Protein AF-A0A8J6BPT4-F1 (afdb_monomer)

Solvent-accessible surface area (backbone atoms only — not comparable to full-atom values): 17717 Å² total; per-residue (Å²): 142,80,86,80,79,74,82,74,82,69,57,68,66,54,48,58,58,60,62,57,68,80,76,62,90,81,74,82,92,81,91,85,83,88,88,75,87,79,74,92,76,80,64,46,59,48,38,40,34,30,66,48,73,83,62,77,67,52,74,64,29,49,50,44,46,42,64,70,46,58,73,69,57,41,55,58,35,68,67,48,86,52,67,69,56,28,50,49,48,46,52,49,53,50,49,54,51,50,48,48,26,75,43,67,71,47,56,72,85,72,66,45,73,48,59,48,99,62,58,44,61,42,72,68,67,84,42,89,93,37,77,51,54,41,50,26,64,30,60,35,83,46,39,32,37,41,37,32,23,43,74,29,43,35,9,35,21,41,41,51,67,71,83,65,89,87,52,52,50,64,62,58,53,58,77,47,49,83,47,42,31,75,68,52,47,51,53,23,72,66,55,64,53,60,68,43,24,46,54,44,43,50,50,56,51,25,44,52,48,2,43,38,52,30,76,45,57,39,92,80,66,53,53,45,42,48,44,73,47,60,56,93,81,35,83,46,46,43,25,50,79,85,41,75,46,82,49,50,46,61,48,74,42,74,80,55,100,45,33,41,35,22,37,25,36,41,56,69,94,66,92,63,89,75,64,92,74,80,88,69,72,44,79,41,32,74,58,57,51,48,44,35,51,52,51,19,56,57,53,56,68,72,76,110

Secondary structure (DSSP, 8-state):
----------HHHHHHHHHGGGTSTT-----SS------S---S-EEEEEE-SS----HHHHHHHHHTS-HHHHHHHHT-SSHHHHHHHHHHHHHHHHHHHHHH---GGG--EEE-TT--EEE-S--SS-TT-EEEEEEETTEEEEEEESSSEEEEEEEE----SSS-HHHHHHTTGGGS-HHHHHHHHTSSSHHHHHHHHHHHHHHHHHHHHHHT--GGG-GGGEEEEEETTEEEEEEETTEE-TTEEEEEEE-SSSEEEEEEEE--SS---------PPEE-HHHHHHHHHHHHHHHHTT--

Foldseek 3Di:
DDDDPDPPLDLPLLQVLLVCVPDPPPDDDDDDDDDDDPPPDDALWAKEKAFCPPPDDDPLLLVLLLSLDDPVLSVVLVPDPDPVSSSLSSVLVVCVLSSCCVRQVDRSVRWDWDADPQGQIFTPDADPVQNPKGKEWEDDDRMIIMTIDSAWFKFKYKFFQDADDPDFLCVVLVVCVQLAEPVLQCCLVPQDDSSSSSVSSRVLVRQLRRVCSRVSVHPPPRNNQWDWDADVQHPIWIGGNNHTLVQKDKDWDDPDPGMIMMMIIGHDPDDDPPDPDDPDHDYCHVPVSVSSNVSSVVVVVVVD

Structure (mmCIF, N/CA/C/O backbone):
data_AF-A0A8J6BPT4-F1
#
_entry.id   AF-A0A8J6BPT4-F1
#
loop_
_atom_site.group_PDB
_atom_site.id
_atom_site.type_symbol
_atom_site.label_atom_id
_atom_site.label_alt_id
_atom_site.label_comp_id
_atom_site.label_asym_id
_atom_site.label_entity_id
_atom_site.label_seq_id
_atom_site.pdbx_PDB_ins_code
_atom_site.Cartn_x
_atom_site.Cartn_y
_atom_site.Cartn_z
_atom_site.occupancy
_atom_site.B_iso_or_equiv
_atom_site.auth_seq_id
_atom_site.auth_comp_id
_atom_site.auth_asym_id
_atom_site.auth_atom_id
_atom_site.pdbx_PDB_model_num
ATOM 1 N N . MET A 1 1 ? -32.582 28.440 26.842 1.00 35.69 1 MET A N 1
ATOM 2 C CA . MET A 1 1 ? -32.798 26.985 26.698 1.00 35.69 1 MET A CA 1
ATOM 3 C C . MET A 1 1 ? -32.749 26.639 25.220 1.00 35.69 1 MET A C 1
ATOM 5 O O . MET A 1 1 ? -33.716 26.876 24.514 1.00 35.69 1 MET A O 1
ATOM 9 N N . SER A 1 2 ? -31.615 26.145 24.736 1.00 27.33 2 SER A N 1
ATOM 10 C CA . SER A 1 2 ? -31.498 25.549 23.403 1.00 27.33 2 SER A CA 1
ATOM 11 C C . SER A 1 2 ? -30.488 24.411 23.502 1.00 27.33 2 SER A C 1
ATOM 13 O O . SER A 1 2 ? -29.275 24.597 23.481 1.00 27.33 2 SER A O 1
ATOM 15 N N . SER A 1 3 ? -31.020 23.215 23.732 1.00 25.97 3 SER A N 1
ATOM 16 C CA . SER A 1 3 ? -30.273 21.966 23.768 1.00 25.97 3 SER A CA 1
ATOM 17 C C . SER A 1 3 ? -29.761 21.640 22.366 1.00 25.97 3 SER A C 1
ATOM 19 O O . SER A 1 3 ? -30.537 21.270 21.485 1.00 25.97 3 SER A O 1
ATOM 21 N N . SER A 1 4 ? -28.453 21.763 22.163 1.00 28.11 4 SER A N 1
ATOM 22 C CA . SER A 1 4 ? -27.753 21.181 21.026 1.00 28.11 4 SER A CA 1
ATOM 23 C C . SER A 1 4 ? -27.780 19.657 21.168 1.00 28.11 4 SER A C 1
ATOM 25 O O . SER A 1 4 ? -27.122 19.068 22.023 1.00 28.11 4 SER A O 1
ATOM 27 N N . SER A 1 5 ? -28.592 19.002 20.339 1.00 27.53 5 SER A N 1
ATOM 28 C CA . SER A 1 5 ? -28.633 17.547 20.232 1.00 27.53 5 SER A CA 1
ATOM 29 C C . SER A 1 5 ? -27.296 17.046 19.682 1.00 27.53 5 SER A C 1
ATOM 31 O O . SER A 1 5 ? -27.041 17.087 18.476 1.00 27.53 5 SER A O 1
ATOM 33 N N . SER A 1 6 ? -26.424 16.581 20.573 1.00 29.67 6 SER A N 1
ATOM 34 C CA . SER A 1 6 ? -25.262 15.784 20.211 1.00 29.67 6 SER A CA 1
ATOM 35 C C . SER A 1 6 ? -25.762 14.515 19.518 1.00 29.67 6 SER A C 1
ATOM 37 O O . SER A 1 6 ? -26.459 13.685 20.101 1.00 29.67 6 SER A O 1
ATOM 39 N N . SER A 1 7 ? -25.458 14.374 18.226 1.00 33.34 7 SER A N 1
ATOM 40 C CA . SER A 1 7 ? -25.775 13.164 17.475 1.00 33.34 7 SER A CA 1
ATOM 41 C C . SER A 1 7 ? -24.923 12.027 18.039 1.00 33.34 7 SER A C 1
ATOM 43 O O . SER A 1 7 ? -23.760 11.860 17.657 1.00 33.34 7 SER A O 1
ATOM 45 N N . SER A 1 8 ? -25.482 11.288 18.997 1.00 35.56 8 SER A N 1
ATOM 46 C CA . SER A 1 8 ? -24.865 10.108 19.586 1.00 35.56 8 SER A CA 1
ATOM 47 C C . SER A 1 8 ? -24.523 9.148 18.453 1.00 35.56 8 SER A C 1
ATOM 49 O O . SER A 1 8 ? -25.411 8.604 17.789 1.00 35.56 8 SER A O 1
ATOM 51 N N . TRP A 1 9 ? -23.237 8.970 18.192 1.00 37.56 9 TRP A N 1
ATOM 52 C CA . TRP A 1 9 ? -22.770 7.915 17.315 1.00 37.56 9 TRP A CA 1
ATOM 53 C C . TRP A 1 9 ? -23.352 6.583 17.826 1.00 37.56 9 TRP A C 1
ATOM 55 O O . TRP A 1 9 ? -23.314 6.337 19.031 1.00 37.56 9 TRP A O 1
ATOM 65 N N . ARG A 1 10 ? -23.988 5.782 16.955 1.00 42.50 10 ARG A N 1
ATOM 66 C CA . ARG A 1 10 ? -24.724 4.555 17.333 1.00 42.50 10 ARG A CA 1
ATOM 67 C C . ARG A 1 10 ? -23.921 3.297 16.961 1.00 42.50 10 ARG A C 1
ATOM 69 O O . ARG A 1 10 ? -24.165 2.711 15.909 1.00 42.50 10 ARG A O 1
ATOM 76 N N . PRO A 1 11 ? -22.974 2.853 17.804 1.00 40.25 11 PRO A N 1
ATOM 77 C CA . PRO A 1 11 ? -22.074 1.740 17.497 1.00 40.25 11 PRO A CA 1
ATOM 78 C C . PRO A 1 11 ? -22.712 0.344 17.484 1.00 40.25 11 PRO A C 1
ATOM 80 O O . PRO A 1 11 ? -22.071 -0.595 17.019 1.00 40.25 11 PRO A O 1
ATOM 83 N N . ALA A 1 12 ? -23.956 0.194 17.949 1.00 33.00 12 ALA A N 1
ATOM 84 C CA . ALA A 1 12 ? -24.645 -1.098 17.986 1.00 33.00 12 ALA A CA 1
ATOM 85 C C . ALA A 1 12 ? -24.886 -1.691 16.581 1.00 33.00 12 ALA A C 1
ATOM 87 O O . ALA A 1 12 ? -24.649 -2.874 16.375 1.00 33.00 12 ALA A O 1
ATOM 88 N N . VAL A 1 13 ? -25.243 -0.860 15.591 1.00 36.91 13 VAL A N 1
ATOM 89 C CA . VAL A 1 13 ? -25.525 -1.316 14.212 1.00 36.91 13 VAL A CA 1
ATOM 90 C C . VAL A 1 13 ? -24.237 -1.690 13.464 1.00 36.91 13 VAL A C 1
ATOM 92 O O . VAL A 1 13 ? -24.211 -2.649 12.702 1.00 36.91 13 VAL A O 1
ATOM 95 N N . ALA A 1 14 ? -23.137 -0.975 13.719 1.00 36.91 14 ALA A N 1
ATOM 96 C CA . ALA A 1 14 ? -21.834 -1.288 13.132 1.00 36.91 14 ALA A CA 1
ATOM 97 C C . ALA A 1 14 ? -21.247 -2.599 13.688 1.00 36.91 14 ALA A C 1
ATOM 99 O O . ALA A 1 14 ? -20.610 -3.354 12.955 1.00 36.91 14 ALA A O 1
ATOM 100 N N . ALA A 1 15 ? -21.475 -2.877 14.977 1.00 34.22 15 ALA A N 1
ATOM 101 C CA . ALA A 1 15 ? -21.008 -4.093 15.633 1.00 34.22 15 ALA A CA 1
ATOM 102 C C . ALA A 1 15 ? -21.748 -5.341 15.125 1.00 34.22 15 ALA A C 1
ATOM 104 O O . ALA A 1 15 ? -21.100 -6.326 14.789 1.00 34.22 15 ALA A O 1
ATOM 105 N N . GLU A 1 16 ? -23.077 -5.297 15.003 1.00 35.47 16 GLU A N 1
ATOM 106 C CA . GLU A 1 16 ? -23.893 -6.444 14.568 1.00 35.47 16 GLU A CA 1
ATOM 107 C C . GLU A 1 16 ? -23.579 -6.883 13.129 1.00 35.47 16 GLU A C 1
ATOM 109 O O . GLU A 1 16 ? -23.526 -8.074 12.820 1.00 35.47 16 GLU A O 1
ATOM 114 N N . VAL A 1 17 ? -23.281 -5.920 12.257 1.00 36.84 17 VAL A N 1
ATOM 115 C CA . VAL A 1 17 ? -23.037 -6.196 10.841 1.00 36.84 17 VAL A CA 1
ATOM 116 C C . VAL A 1 17 ? -21.627 -6.748 10.584 1.00 36.84 17 VAL A C 1
ATOM 118 O O . VAL A 1 17 ? -21.453 -7.595 9.709 1.00 36.84 17 VAL A O 1
ATOM 121 N N . ILE A 1 18 ? -20.633 -6.355 11.384 1.00 36.94 18 ILE A N 1
ATOM 122 C CA . ILE A 1 18 ? -19.281 -6.935 11.327 1.00 36.94 18 ILE A CA 1
ATOM 123 C C . ILE A 1 18 ? -19.224 -8.281 12.084 1.00 36.94 18 ILE A C 1
ATOM 125 O O . ILE A 1 18 ? -18.505 -9.190 11.681 1.00 36.94 18 ILE A O 1
ATOM 129 N N . LEU A 1 19 ? -20.040 -8.497 13.123 1.00 36.44 19 LEU A N 1
ATOM 130 C CA . LEU A 1 19 ? -20.092 -9.769 13.869 1.00 36.44 19 LEU A CA 1
ATOM 131 C C . LEU A 1 19 ? -20.644 -10.960 13.055 1.00 36.44 19 LEU A C 1
ATOM 133 O O . LEU A 1 19 ? -20.290 -12.106 13.347 1.00 36.44 19 LEU A O 1
ATOM 137 N N . SER A 1 20 ? -21.414 -10.717 11.987 1.00 33.09 20 SER A N 1
ATOM 138 C CA . SER A 1 20 ? -21.915 -11.753 11.059 1.00 33.09 20 SER A CA 1
ATOM 139 C C . SER A 1 20 ? -20.796 -12.498 10.284 1.00 33.09 20 SER A C 1
ATOM 141 O O . SER A 1 20 ? -21.040 -13.511 9.626 1.00 33.09 20 SER A O 1
ATOM 143 N N . CYS A 1 21 ? -19.529 -12.070 10.422 1.00 35.34 21 CYS A N 1
ATOM 144 C CA . CYS A 1 21 ? -18.323 -12.689 9.830 1.00 35.34 21 CYS A CA 1
ATOM 145 C C . CYS A 1 21 ? -18.168 -14.172 10.098 1.00 35.34 21 CYS A C 1
ATOM 147 O O . CYS A 1 21 ? -17.529 -14.872 9.317 1.00 35.34 21 CYS A O 1
ATOM 149 N N . LYS A 1 22 ? -18.695 -14.654 11.221 1.00 32.91 22 LYS A N 1
ATOM 150 C CA . LYS A 1 22 ? -18.431 -16.018 11.674 1.00 32.91 22 LYS A CA 1
ATOM 151 C C . LYS A 1 22 ? -19.304 -17.083 11.010 1.00 32.91 22 LYS A C 1
ATOM 153 O O . LYS A 1 22 ? -18.913 -18.242 11.053 1.00 32.91 22 LYS A O 1
ATOM 158 N N . ALA A 1 23 ? -20.457 -16.735 10.434 1.00 28.61 23 ALA A N 1
ATOM 159 C CA . ALA A 1 23 ? -21.487 -17.741 10.149 1.00 28.61 23 ALA A CA 1
ATOM 160 C C . ALA A 1 23 ? -21.543 -18.235 8.690 1.00 28.61 23 ALA A C 1
ATOM 162 O O . ALA A 1 23 ? -21.813 -19.412 8.473 1.00 28.61 23 ALA A O 1
ATOM 163 N N . ASN A 1 24 ? -21.252 -17.388 7.692 1.00 27.75 24 ASN A N 1
ATOM 164 C CA . ASN A 1 24 ? -21.586 -17.694 6.286 1.00 27.75 24 ASN A CA 1
ATOM 165 C C . ASN A 1 24 ? -20.394 -17.891 5.335 1.00 27.75 24 ASN A C 1
ATOM 167 O O . ASN A 1 24 ? -20.605 -18.164 4.157 1.00 27.75 24 ASN A O 1
ATOM 171 N N . ALA A 1 25 ? -19.148 -17.846 5.820 1.00 30.50 25 ALA A N 1
ATOM 172 C CA . ALA A 1 25 ? -17.944 -18.113 5.016 1.00 30.50 25 ALA A CA 1
ATOM 173 C C . ALA A 1 25 ? -17.808 -19.579 4.530 1.00 30.50 25 ALA A C 1
ATOM 175 O O . ALA A 1 25 ? -16.754 -19.975 4.050 1.00 30.50 25 ALA A O 1
ATOM 176 N N . LEU A 1 2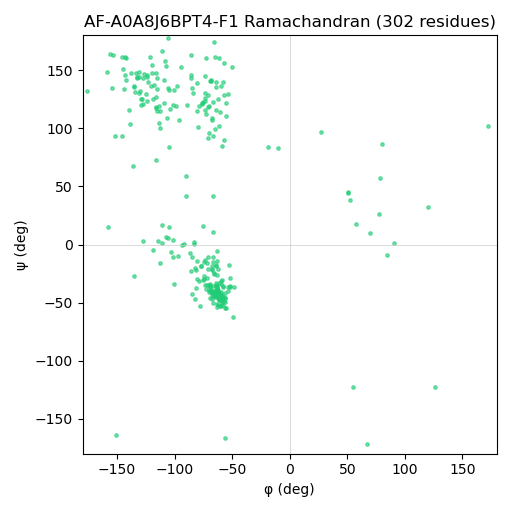6 ? -18.855 -20.399 4.674 1.00 30.00 26 LEU A N 1
ATOM 177 C CA . LEU A 1 26 ? -18.830 -21.840 4.419 1.00 30.00 26 LEU A CA 1
ATOM 178 C C . LEU A 1 26 ? -19.640 -22.292 3.199 1.00 30.00 26 LEU A C 1
ATOM 180 O O . LEU A 1 26 ? -19.672 -23.492 2.943 1.00 30.00 26 LEU A O 1
ATOM 184 N N . ARG A 1 27 ? -20.283 -21.398 2.433 1.00 27.89 27 ARG A N 1
ATOM 185 C CA . ARG A 1 27 ? -21.015 -21.801 1.216 1.00 27.89 27 ARG A CA 1
ATOM 186 C C . ARG A 1 27 ? -21.070 -20.695 0.159 1.00 27.89 27 ARG A C 1
ATOM 188 O O . ARG A 1 27 ? -21.995 -19.897 0.198 1.00 27.89 27 ARG A O 1
ATOM 195 N N . SER A 1 28 ? -20.129 -20.693 -0.789 1.00 26.80 28 SER A N 1
ATOM 196 C CA . SER A 1 28 ? -20.439 -20.689 -2.237 1.00 26.80 28 SER A CA 1
ATOM 197 C C . SER A 1 28 ? -19.176 -20.500 -3.097 1.00 26.80 28 SER A C 1
ATOM 199 O O . SER A 1 28 ? -18.657 -19.395 -3.228 1.00 26.80 28 SER A O 1
ATOM 201 N N . GLU A 1 29 ? -18.705 -21.617 -3.650 1.00 32.25 29 GLU A N 1
ATOM 202 C CA . GLU A 1 29 ? -18.179 -21.824 -5.010 1.00 32.25 29 GLU A CA 1
ATOM 203 C C . GLU A 1 29 ? -17.545 -20.629 -5.750 1.00 32.25 29 GLU A C 1
ATOM 205 O O . GLU A 1 29 ? -18.201 -19.916 -6.501 1.00 32.25 29 GLU A O 1
ATOM 210 N N . THR A 1 30 ? -16.214 -20.547 -5.681 1.00 27.52 30 THR A N 1
ATOM 211 C CA . THR A 1 30 ? -15.390 -20.261 -6.869 1.00 27.52 30 THR A CA 1
ATOM 212 C C . THR A 1 30 ? -14.139 -21.130 -6.810 1.00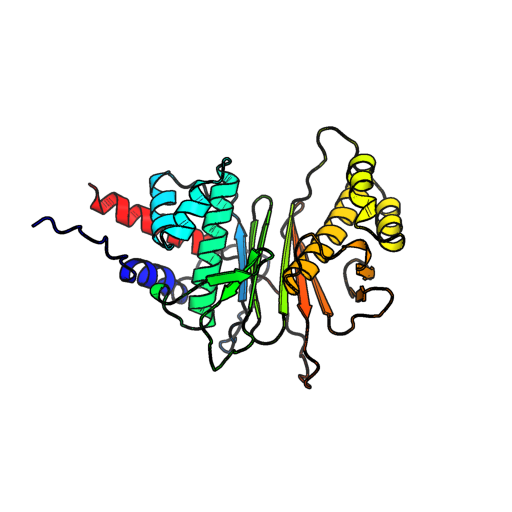 27.52 30 THR A C 1
ATOM 214 O O . THR A 1 30 ? -13.340 -21.070 -5.882 1.00 27.52 30 THR A O 1
ATOM 217 N N . ARG A 1 31 ? -14.043 -22.018 -7.794 1.00 26.67 31 ARG A N 1
ATOM 218 C CA . ARG A 1 31 ? -13.090 -23.117 -7.923 1.00 26.67 31 ARG A CA 1
ATOM 219 C C . ARG A 1 31 ? -11.719 -22.585 -8.353 1.00 26.67 31 ARG A C 1
ATOM 221 O O . ARG A 1 31 ? -11.607 -22.046 -9.447 1.00 26.67 31 ARG A O 1
ATOM 228 N N . GLY A 1 32 ? -10.686 -22.838 -7.543 1.00 26.67 32 GLY A N 1
ATOM 229 C CA . GLY A 1 32 ? -9.344 -23.098 -8.075 1.00 26.67 32 GLY A CA 1
ATOM 230 C C . GLY A 1 32 ? -8.183 -22.182 -7.685 1.00 26.67 32 GLY A C 1
ATOM 231 O O . GLY A 1 32 ? -7.296 -22.040 -8.509 1.00 26.67 32 GLY A O 1
ATOM 232 N N . MET A 1 33 ? -8.132 -21.598 -6.483 1.00 25.61 33 MET A N 1
ATOM 233 C CA . MET A 1 33 ? -6.870 -21.315 -5.767 1.00 25.61 33 MET A CA 1
ATOM 234 C C . MET A 1 33 ? -7.177 -20.727 -4.383 1.00 25.61 33 MET A C 1
ATOM 236 O O . MET A 1 33 ? -7.953 -19.786 -4.276 1.00 25.61 33 MET A O 1
ATOM 240 N N . LEU A 1 34 ? -6.515 -21.262 -3.349 1.00 30.59 34 LEU A N 1
ATOM 241 C CA . LEU A 1 34 ? -6.545 -20.824 -1.942 1.00 30.59 34 LEU A CA 1
ATOM 242 C C . LEU A 1 34 ? -7.773 -21.250 -1.112 1.00 30.59 34 LEU A C 1
ATOM 244 O O . LEU A 1 34 ? -8.423 -20.432 -0.470 1.00 30.59 34 LEU A O 1
ATOM 248 N N . GLU A 1 35 ? -8.019 -22.558 -1.021 1.00 27.25 35 GLU A N 1
ATOM 249 C CA . GLU A 1 35 ? -8.688 -23.137 0.150 1.00 27.25 35 GLU A CA 1
ATOM 250 C C . GLU A 1 35 ? -7.698 -24.023 0.907 1.00 27.25 35 GLU A C 1
ATOM 252 O O . GLU A 1 35 ? -7.476 -25.177 0.552 1.00 27.25 35 GLU A O 1
ATOM 257 N N . GLU A 1 36 ? -7.127 -23.501 1.991 1.00 33.31 36 GLU A N 1
ATOM 258 C CA . GLU A 1 36 ? -6.628 -24.353 3.066 1.00 33.31 36 GLU A CA 1
ATOM 259 C C . GLU A 1 36 ? -7.199 -23.855 4.393 1.00 33.31 36 GLU A C 1
ATOM 261 O O . GLU A 1 36 ? -7.054 -22.696 4.783 1.00 33.31 36 GLU A O 1
ATOM 266 N N . LYS A 1 37 ? -7.938 -24.750 5.054 1.00 28.45 37 LYS A N 1
ATOM 267 C CA . LYS A 1 37 ? -8.606 -24.525 6.335 1.00 28.45 37 LYS A CA 1
ATOM 268 C C . LYS A 1 37 ? -7.567 -24.209 7.409 1.00 28.45 37 LYS A C 1
ATOM 270 O O . LYS A 1 37 ? -6.964 -25.121 7.974 1.00 28.45 37 LYS A O 1
ATOM 275 N N . GLU A 1 38 ? -7.422 -22.937 7.762 1.00 36.22 38 GLU A N 1
ATOM 276 C CA . GLU A 1 38 ? -6.682 -22.550 8.960 1.00 36.22 38 GLU A CA 1
ATOM 277 C C . GLU A 1 38 ? -7.503 -22.980 10.192 1.00 36.22 38 GLU A C 1
ATOM 279 O O . GLU A 1 38 ? -8.467 -22.333 10.609 1.00 36.22 38 GLU A O 1
ATOM 284 N N . LYS A 1 39 ? -7.171 -24.159 10.736 1.00 30.44 39 LYS A N 1
ATOM 285 C CA . LYS A 1 39 ? -7.707 -24.654 12.007 1.00 30.44 39 LYS A CA 1
ATOM 286 C C . LYS A 1 39 ? -7.435 -23.611 13.093 1.00 30.44 39 LYS A C 1
ATOM 288 O O . LYS A 1 39 ? -6.297 -23.254 13.371 1.00 30.44 39 LYS A O 1
ATOM 293 N N . THR A 1 40 ? -8.521 -23.161 13.705 1.00 38.44 40 THR A N 1
ATOM 294 C CA . THR A 1 40 ? -8.659 -22.447 14.979 1.00 38.44 40 THR A CA 1
ATOM 295 C C . THR A 1 40 ? -7.464 -22.553 15.947 1.00 38.44 40 THR A C 1
ATOM 297 O O . THR A 1 40 ? -7.486 -23.346 16.884 1.00 38.44 40 THR A O 1
ATOM 300 N N . SER A 1 41 ? -6.452 -21.698 15.762 1.00 36.75 41 SER A N 1
ATOM 301 C CA . SER A 1 41 ? -5.576 -21.164 16.826 1.00 36.75 41 SER A CA 1
ATOM 302 C C . SER A 1 41 ? -4.890 -19.840 16.426 1.00 36.75 41 SER A C 1
ATOM 304 O O . SER A 1 41 ? -3.901 -19.435 17.041 1.00 36.75 41 SER A O 1
ATOM 306 N N . SER A 1 42 ? -5.352 -19.172 15.363 1.00 50.69 42 SER A N 1
ATOM 307 C CA . SER A 1 42 ? -4.626 -18.058 14.747 1.00 50.69 42 SER A CA 1
ATOM 308 C C . SER A 1 42 ? -4.690 -16.808 15.634 1.00 50.69 42 SER A C 1
ATOM 310 O O . SER A 1 42 ? -5.759 -16.205 15.786 1.00 50.69 42 SER A O 1
ATOM 312 N N . GLY A 1 43 ? -3.549 -16.398 16.196 1.00 66.94 43 GLY A N 1
ATOM 313 C CA . GLY A 1 43 ? -3.373 -15.109 16.877 1.00 66.94 43 GLY A CA 1
ATOM 314 C C . GLY A 1 43 ? -3.734 -13.899 15.989 1.00 66.94 43 GLY A C 1
ATOM 315 O O . GLY A 1 43 ? -4.326 -14.053 14.924 1.00 66.94 43 GLY A O 1
ATOM 316 N N . PRO A 1 44 ? -3.377 -12.660 16.352 1.00 80.88 44 PRO A N 1
ATOM 317 C CA . PRO A 1 44 ? -3.877 -11.439 15.700 1.00 80.88 44 PRO A CA 1
ATOM 318 C C . PRO A 1 44 ? -3.240 -11.153 14.322 1.00 80.88 44 PRO A C 1
ATOM 320 O O . PRO A 1 44 ? -3.334 -10.036 13.809 1.00 80.88 44 PRO A O 1
ATOM 323 N N . ARG A 1 45 ? -2.580 -12.143 13.708 1.00 88.06 45 ARG A N 1
ATOM 324 C CA . ARG A 1 45 ? -2.058 -12.066 12.342 1.00 88.06 45 ARG A CA 1
ATOM 325 C C . ARG A 1 45 ? -3.216 -12.154 11.351 1.00 88.06 45 ARG A C 1
ATOM 327 O O . ARG A 1 45 ? -3.985 -13.112 11.379 1.00 88.06 45 ARG A O 1
ATOM 334 N N . ARG A 1 46 ? -3.347 -11.161 10.474 1.00 87.56 46 ARG A N 1
ATOM 335 C CA . ARG A 1 46 ? -4.354 -11.126 9.401 1.00 87.56 46 ARG A CA 1
ATOM 336 C C . ARG A 1 46 ? -3.727 -10.606 8.115 1.00 87.56 46 ARG A C 1
ATOM 338 O O . ARG A 1 46 ? -2.818 -9.776 8.174 1.00 87.56 46 ARG A O 1
ATOM 345 N N . ARG A 1 47 ? -4.201 -11.099 6.972 1.00 85.31 47 ARG A N 1
ATOM 346 C CA . ARG A 1 47 ? -3.809 -10.687 5.617 1.00 85.31 47 ARG A CA 1
ATOM 347 C C . ARG A 1 47 ? -5.054 -10.621 4.763 1.00 85.31 47 ARG A C 1
ATOM 349 O O . ARG A 1 47 ? -5.585 -11.662 4.396 1.00 85.31 47 ARG A O 1
ATOM 356 N N . TRP A 1 48 ? -5.543 -9.420 4.502 1.00 87.56 48 TRP A N 1
ATOM 357 C CA . TRP A 1 48 ? -6.799 -9.222 3.792 1.00 87.56 48 TRP A CA 1
ATOM 358 C C . TRP A 1 48 ? -6.590 -8.367 2.557 1.00 87.56 48 TRP A C 1
ATOM 360 O O . TRP A 1 48 ? -5.857 -7.380 2.602 1.00 87.56 48 TRP A O 1
ATOM 370 N N . LEU A 1 49 ? -7.272 -8.744 1.482 1.00 84.50 49 LEU A N 1
ATOM 371 C CA . LEU A 1 49 ? -7.361 -7.989 0.239 1.00 84.50 49 LEU A CA 1
ATOM 372 C C . LEU A 1 49 ? -8.825 -7.810 -0.150 1.00 84.50 49 LEU A C 1
ATOM 374 O O . LEU A 1 49 ? -9.645 -8.709 0.047 1.00 84.50 49 LEU A O 1
ATOM 378 N N . VAL A 1 50 ? -9.137 -6.648 -0.706 1.00 83.69 50 VAL A N 1
ATOM 379 C CA . VAL A 1 50 ? -10.442 -6.308 -1.267 1.00 83.69 50 VAL A CA 1
ATOM 380 C C . VAL A 1 50 ? -10.219 -5.794 -2.676 1.00 83.69 50 VAL A C 1
ATOM 382 O O . VAL A 1 50 ? -9.522 -4.798 -2.861 1.00 83.69 50 VAL A O 1
ATOM 385 N N . ASP A 1 51 ? -10.834 -6.469 -3.635 1.00 84.44 51 ASP A N 1
ATOM 386 C CA . ASP A 1 51 ? -11.026 -5.978 -4.996 1.00 84.44 51 ASP A CA 1
ATOM 387 C C . ASP A 1 51 ? -12.198 -4.981 -4.995 1.00 84.44 51 ASP A C 1
ATOM 389 O O . ASP A 1 51 ? -13.322 -5.303 -4.603 1.00 84.44 51 ASP A O 1
ATOM 393 N N . VAL A 1 52 ? -11.927 -3.739 -5.380 1.00 86.19 52 VAL A N 1
ATOM 394 C CA . VAL A 1 52 ? -12.892 -2.639 -5.444 1.00 86.19 52 VAL A CA 1
ATOM 395 C C . VAL A 1 52 ? -13.307 -2.285 -6.878 1.00 86.19 52 VAL A C 1
ATOM 397 O O . VAL A 1 52 ? -14.072 -1.325 -7.048 1.00 86.19 52 VAL A O 1
ATOM 400 N N . ALA A 1 53 ? -12.865 -3.042 -7.893 1.00 83.31 53 ALA A N 1
ATOM 401 C CA . ALA A 1 53 ? -13.206 -2.818 -9.302 1.00 83.31 53 ALA A CA 1
ATOM 402 C C . ALA A 1 53 ? -14.720 -2.897 -9.521 1.00 83.31 53 ALA A C 1
ATOM 404 O O . ALA A 1 53 ? -15.347 -2.006 -10.103 1.00 83.31 53 ALA A O 1
ATOM 405 N N . GLN A 1 54 ? -15.324 -3.961 -8.988 1.00 76.88 54 GLN A N 1
ATOM 406 C CA . GLN A 1 54 ? -16.752 -4.248 -9.148 1.00 76.88 54 GLN A CA 1
ATOM 407 C C . GLN A 1 54 ? -17.621 -3.564 -8.092 1.00 76.88 54 GLN A C 1
ATOM 409 O O . GLN A 1 54 ? -18.851 -3.572 -8.183 1.00 76.88 54 GLN A O 1
ATOM 414 N N . TRP A 1 55 ? -17.010 -2.924 -7.091 1.00 81.88 55 TRP A N 1
ATOM 415 C CA . TRP A 1 55 ? -17.769 -2.168 -6.112 1.00 81.88 55 TRP A CA 1
ATOM 416 C C . TRP A 1 55 ? -18.168 -0.803 -6.671 1.00 81.88 55 TRP A C 1
ATOM 418 O O . TRP A 1 55 ? -17.381 0.150 -6.702 1.00 81.88 55 TRP A O 1
ATOM 428 N N . ARG A 1 56 ? -19.426 -0.715 -7.105 1.00 83.19 56 ARG A N 1
ATOM 429 C CA . ARG A 1 56 ? -20.060 0.504 -7.620 1.00 83.19 56 ARG A CA 1
ATOM 430 C C . ARG A 1 56 ? -21.217 0.919 -6.704 1.00 83.19 56 ARG A C 1
ATOM 432 O O . ARG A 1 56 ? -22.374 0.695 -7.055 1.00 83.19 56 ARG A O 1
ATOM 439 N N . PRO A 1 57 ? -20.928 1.446 -5.499 1.00 83.38 57 PRO A N 1
ATOM 440 C CA . PRO A 1 57 ? -21.973 1.822 -4.560 1.00 83.38 57 PRO A CA 1
ATOM 441 C C . PRO A 1 57 ? -22.763 3.028 -5.078 1.00 83.38 57 PRO A C 1
ATOM 443 O O . PRO A 1 57 ? -22.186 3.992 -5.579 1.00 83.38 57 PRO A O 1
ATOM 446 N N . SER A 1 58 ? -24.079 3.023 -4.874 1.00 86.31 58 SER A N 1
ATOM 447 C CA . SER A 1 58 ? -24.886 4.239 -4.969 1.00 86.31 58 SER A CA 1
ATOM 448 C C . SER A 1 58 ? -24.427 5.278 -3.931 1.00 86.31 58 SER A C 1
ATOM 450 O O . SER A 1 58 ? -23.816 4.916 -2.916 1.00 86.31 58 SER A O 1
ATOM 452 N N . PRO A 1 59 ? -24.759 6.572 -4.098 1.00 89.19 59 PRO A N 1
ATOM 453 C CA . PRO A 1 59 ? -24.430 7.590 -3.101 1.00 89.19 59 PRO A CA 1
ATOM 454 C C . PRO A 1 59 ? -24.929 7.234 -1.692 1.00 89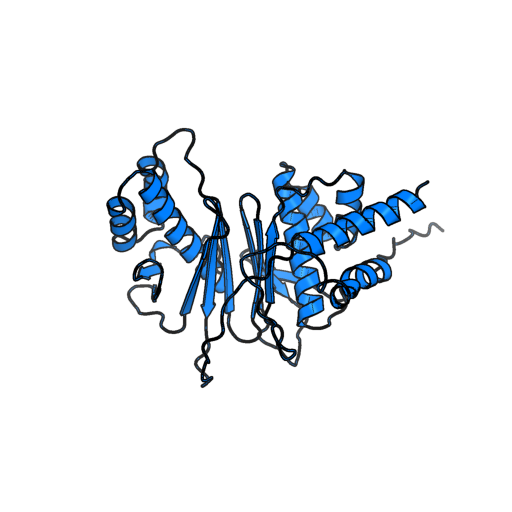.19 59 PRO A C 1
ATOM 456 O O . PRO A 1 59 ? -24.201 7.400 -0.715 1.00 89.19 59 PRO A O 1
ATOM 459 N N . ALA A 1 60 ? -26.135 6.666 -1.581 1.00 85.56 60 ALA A N 1
ATOM 460 C CA . ALA A 1 60 ? -26.686 6.206 -0.309 1.00 85.56 60 ALA A CA 1
ATOM 461 C C . ALA A 1 60 ? -25.880 5.036 0.283 1.00 85.56 60 ALA A C 1
ATOM 463 O O . ALA A 1 60 ? -25.604 5.032 1.483 1.00 85.56 60 ALA A O 1
ATOM 464 N N . GLN A 1 61 ? -25.449 4.080 -0.551 1.00 83.50 61 GLN A N 1
ATOM 465 C CA . GLN A 1 61 ? -24.586 2.972 -0.127 1.00 83.50 61 GLN A CA 1
ATOM 466 C C . GLN A 1 61 ? -23.239 3.454 0.400 1.00 83.50 61 GLN A C 1
ATOM 468 O O . GLN A 1 61 ? -22.805 3.037 1.476 1.00 83.50 61 GLN A O 1
ATOM 473 N N . PHE A 1 62 ? -22.607 4.377 -0.320 1.00 87.94 62 PHE A N 1
ATOM 474 C CA . PHE A 1 62 ? -21.341 4.963 0.093 1.00 87.94 62 PHE A CA 1
ATOM 475 C C . PHE A 1 62 ? -21.476 5.709 1.427 1.00 87.94 62 PHE A C 1
ATOM 477 O O . PHE A 1 62 ? -20.669 5.506 2.335 1.00 87.94 62 PHE A O 1
ATOM 484 N N . GLN A 1 63 ? -22.511 6.544 1.578 1.00 88.31 63 GLN A N 1
ATOM 485 C CA . GLN A 1 63 ? -22.739 7.292 2.818 1.00 88.31 63 GLN A CA 1
ATOM 486 C C . GLN A 1 63 ? -23.029 6.366 3.999 1.00 88.31 63 GLN A C 1
ATOM 488 O O . GLN A 1 63 ? -22.452 6.550 5.071 1.00 88.31 63 GLN A O 1
ATOM 493 N N . ALA A 1 64 ? -23.856 5.337 3.802 1.00 84.38 64 ALA A N 1
ATOM 494 C CA . ALA A 1 64 ? -24.147 4.341 4.826 1.00 84.38 64 ALA A CA 1
ATOM 495 C C . ALA A 1 64 ? -22.861 3.647 5.310 1.00 84.38 64 ALA A C 1
ATOM 497 O O . ALA A 1 64 ? -22.601 3.603 6.512 1.00 84.38 64 ALA A O 1
ATOM 498 N N . ALA A 1 65 ? -21.997 3.213 4.390 1.00 85.56 65 ALA A N 1
ATOM 499 C CA . ALA A 1 65 ? -20.693 2.643 4.723 1.00 85.56 65 ALA A CA 1
ATOM 500 C C . ALA A 1 65 ? -19.782 3.639 5.456 1.00 85.56 65 ALA A C 1
ATOM 502 O O . ALA A 1 65 ? -19.154 3.297 6.458 1.00 85.56 65 ALA A O 1
ATOM 503 N N . ALA A 1 66 ? -19.740 4.893 5.001 1.00 89.50 66 ALA A N 1
ATOM 504 C CA . ALA A 1 66 ? -18.953 5.939 5.639 1.00 89.50 66 ALA A CA 1
ATOM 505 C C . ALA A 1 66 ? -19.413 6.211 7.081 1.00 89.50 66 ALA A C 1
ATOM 507 O O . ALA A 1 66 ? -18.576 6.496 7.935 1.00 89.50 66 ALA A O 1
ATOM 508 N N . THR A 1 67 ? -20.710 6.086 7.395 1.00 90.06 67 THR A N 1
ATOM 509 C CA . THR A 1 67 ? -21.239 6.315 8.758 1.00 90.06 67 THR A CA 1
ATOM 510 C C . THR A 1 67 ? -20.727 5.333 9.815 1.00 90.06 67 THR A C 1
ATOM 512 O O . THR A 1 67 ? -20.763 5.652 11.006 1.00 90.06 67 THR A O 1
ATOM 515 N N . LEU A 1 68 ? -20.174 4.190 9.392 1.00 86.88 68 LEU A N 1
ATOM 516 C CA . LEU A 1 68 ? -19.486 3.241 10.273 1.00 86.88 68 LEU A CA 1
ATOM 517 C C . LEU A 1 68 ? -18.184 3.811 10.845 1.00 86.88 68 LEU A C 1
ATOM 519 O O . LEU A 1 68 ? -17.694 3.333 11.867 1.00 86.88 68 LEU A O 1
ATOM 523 N N . LEU A 1 69 ? -17.622 4.830 10.192 1.00 90.44 69 LEU A N 1
ATOM 524 C CA . LEU A 1 69 ? -16.378 5.473 10.582 1.00 90.44 69 LEU A CA 1
ATOM 525 C C . LEU A 1 69 ? -16.631 6.710 11.457 1.00 90.44 69 LEU A C 1
ATOM 527 O O . LEU A 1 69 ? -17.652 7.400 11.316 1.00 90.44 69 LEU A O 1
ATOM 531 N N . PRO A 1 70 ? -15.676 7.075 12.328 1.00 91.12 70 PRO A N 1
ATOM 532 C CA . PRO A 1 70 ? -15.756 8.323 13.071 1.00 91.12 70 PRO A CA 1
ATOM 533 C C . PRO A 1 70 ? -15.876 9.563 12.163 1.00 91.12 70 PRO A C 1
ATOM 535 O O . PRO A 1 70 ? -15.436 9.558 11.012 1.00 91.12 70 PRO A O 1
ATOM 538 N N . PRO A 1 71 ? -16.432 10.682 12.671 1.00 91.88 71 PRO A N 1
ATOM 539 C CA . PRO A 1 71 ? -16.579 11.923 11.902 1.00 91.88 71 PRO A CA 1
ATOM 540 C C . PRO A 1 71 ? -15.301 12.432 11.219 1.00 91.88 71 PRO A C 1
ATOM 542 O O . PRO A 1 71 ? -15.382 12.982 10.124 1.00 91.88 71 PRO A O 1
ATOM 545 N N . HIS A 1 72 ? -14.134 12.280 11.851 1.00 91.19 72 HIS A N 1
ATOM 546 C CA . HIS A 1 72 ? -12.873 12.782 11.297 1.00 91.19 72 HIS A CA 1
ATOM 547 C C . HIS A 1 72 ? -12.422 11.993 10.060 1.00 91.19 72 HIS A C 1
ATOM 549 O O . HIS A 1 72 ? -12.026 12.610 9.074 1.00 91.19 72 HIS A O 1
ATOM 555 N N . ASP A 1 73 ? -12.574 10.668 10.070 1.00 92.56 73 ASP A N 1
ATOM 556 C CA . ASP A 1 73 ? -12.263 9.813 8.922 1.00 92.56 73 ASP A CA 1
ATOM 557 C C . ASP A 1 73 ? -13.198 10.092 7.745 1.00 92.56 73 ASP A C 1
ATOM 559 O O . ASP A 1 73 ? -12.744 10.241 6.612 1.00 92.56 73 ASP A O 1
ATOM 563 N N . ARG A 1 74 ? -14.502 10.257 8.012 1.00 92.88 74 ARG A N 1
ATOM 564 C CA . ARG A 1 74 ? -15.495 10.614 6.984 1.00 92.88 74 ARG A CA 1
ATOM 565 C C . ARG A 1 74 ? -15.126 11.900 6.250 1.00 92.88 74 ARG A C 1
ATOM 567 O O . ARG A 1 74 ? -15.171 11.947 5.024 1.00 92.88 74 ARG A O 1
ATOM 574 N N . ARG A 1 75 ? -14.724 12.935 6.998 1.00 93.44 75 ARG A N 1
ATOM 575 C CA . ARG A 1 75 ? -14.277 14.210 6.418 1.00 93.44 75 ARG A CA 1
ATOM 576 C C . ARG A 1 75 ? -13.009 14.048 5.588 1.00 93.44 75 ARG A C 1
ATOM 578 O O . ARG A 1 75 ? -12.924 14.643 4.523 1.00 93.44 75 ARG A O 1
ATOM 585 N N . ALA A 1 76 ? -12.043 13.255 6.049 1.00 93.25 76 ALA A N 1
ATOM 586 C CA . ALA A 1 76 ? -10.820 12.999 5.292 1.00 93.25 76 ALA A CA 1
ATOM 587 C C . ALA A 1 76 ? -11.114 12.282 3.962 1.00 93.25 76 ALA A C 1
ATOM 589 O O . ALA A 1 76 ? -10.608 12.699 2.925 1.00 93.25 76 ALA A O 1
ATOM 590 N N . ILE A 1 77 ? -11.988 11.272 3.977 1.00 95.56 77 ILE A N 1
ATOM 591 C CA . ILE A 1 77 ? -12.414 10.536 2.775 1.00 95.56 77 ILE A CA 1
ATOM 592 C C . ILE A 1 77 ? -13.139 11.459 1.785 1.00 95.56 77 ILE A C 1
ATOM 594 O O . ILE A 1 77 ? -12.885 11.397 0.585 1.00 95.56 77 ILE A O 1
ATOM 598 N N . ALA A 1 78 ? -14.001 12.356 2.268 1.00 93.00 78 ALA A N 1
ATOM 599 C CA . ALA A 1 78 ? -14.755 13.273 1.412 1.00 93.00 78 ALA A CA 1
ATOM 600 C C . ALA A 1 78 ? -13.877 14.280 0.640 1.00 93.00 78 ALA A C 1
ATOM 602 O O . ALA A 1 78 ? -14.337 14.848 -0.347 1.00 93.00 78 ALA A O 1
ATOM 603 N N . ARG A 1 79 ? -12.622 14.500 1.062 1.00 95.19 79 ARG A N 1
ATOM 604 C CA . ARG A 1 79 ? -11.690 15.442 0.415 1.00 95.19 79 ARG A CA 1
ATOM 605 C C . ARG A 1 79 ? -11.065 14.918 -0.876 1.00 95.19 79 ARG A C 1
ATOM 607 O O . ARG A 1 79 ? -10.531 15.721 -1.635 1.00 95.19 79 ARG A O 1
ATOM 614 N N . PHE A 1 80 ? -11.082 13.608 -1.124 1.00 94.19 80 PHE A N 1
ATOM 615 C CA . PHE A 1 80 ? -10.562 13.072 -2.382 1.00 94.19 80 PHE A CA 1
ATOM 616 C C . PHE A 1 80 ? -11.404 13.579 -3.558 1.00 94.19 80 PHE A C 1
ATOM 618 O O . PHE A 1 80 ? -12.626 13.667 -3.462 1.00 94.19 80 PHE A O 1
ATOM 625 N N . VAL A 1 81 ? -10.766 13.928 -4.674 1.00 94.25 81 VAL A N 1
ATOM 626 C CA . VAL A 1 81 ? -11.472 14.462 -5.851 1.00 94.25 81 VAL A CA 1
ATOM 627 C C . VAL A 1 81 ? -12.055 13.327 -6.689 1.00 94.25 81 VAL A C 1
ATOM 629 O O . VAL A 1 81 ? -13.232 13.367 -7.037 1.00 94.25 81 VAL A O 1
ATOM 632 N N . ARG A 1 82 ? -11.253 12.293 -6.965 1.00 94.31 82 ARG A N 1
ATOM 633 C CA . ARG A 1 82 ? -11.654 11.147 -7.788 1.00 94.31 82 ARG A CA 1
ATOM 634 C C . ARG A 1 82 ? -12.477 10.153 -6.975 1.00 94.31 82 ARG A C 1
ATOM 636 O O . ARG A 1 82 ? -12.137 9.838 -5.833 1.00 94.31 82 ARG A O 1
ATOM 643 N N . GLU A 1 83 ? -13.531 9.617 -7.580 1.00 92.00 83 GLU A N 1
ATOM 644 C CA . GLU A 1 83 ? -14.415 8.648 -6.924 1.00 92.00 83 GLU A CA 1
ATOM 645 C C . GLU A 1 83 ? -13.687 7.361 -6.536 1.00 92.00 83 GLU A C 1
ATOM 647 O O . GLU A 1 83 ? -13.862 6.873 -5.421 1.00 92.00 83 GLU A O 1
ATOM 652 N N . ASP A 1 84 ? -12.801 6.856 -7.394 1.00 91.75 84 ASP A N 1
ATOM 653 C CA . ASP A 1 84 ? -12.026 5.651 -7.088 1.00 91.75 84 ASP A CA 1
ATOM 654 C C . ASP A 1 84 ? -11.091 5.840 -5.889 1.00 91.75 84 ASP A C 1
ATOM 656 O O . ASP A 1 84 ? -10.953 4.934 -5.065 1.00 91.75 84 ASP A O 1
ATOM 660 N N . ASP A 1 85 ? -10.511 7.033 -5.723 1.00 94.56 85 ASP A N 1
ATOM 661 C CA . ASP A 1 85 ? -9.699 7.352 -4.545 1.00 94.56 85 ASP A CA 1
ATOM 662 C C . ASP A 1 85 ? -10.562 7.425 -3.283 1.00 94.56 85 ASP A C 1
ATOM 664 O O . ASP A 1 85 ? -10.186 6.873 -2.247 1.00 94.56 85 ASP A O 1
ATOM 668 N N . ARG A 1 86 ? -11.763 8.022 -3.368 1.00 94.56 86 ARG A N 1
ATOM 669 C CA . ARG A 1 86 ? -12.737 8.009 -2.260 1.00 94.56 86 ARG A CA 1
ATOM 670 C C . ARG A 1 86 ? -13.117 6.581 -1.870 1.00 94.56 86 ARG A C 1
ATOM 672 O O . ARG A 1 86 ? -13.148 6.275 -0.677 1.00 94.56 86 ARG A O 1
ATOM 679 N N . LYS A 1 87 ? -13.389 5.705 -2.849 1.00 92.50 87 LYS A N 1
ATOM 680 C CA . LYS A 1 87 ? -13.705 4.284 -2.619 1.00 92.50 87 LYS A CA 1
ATOM 681 C C . LYS A 1 87 ? -12.555 3.573 -1.912 1.00 92.50 87 LYS A C 1
ATOM 683 O O . LYS A 1 87 ? -12.778 2.976 -0.858 1.00 92.50 87 LYS A O 1
ATOM 688 N N . ARG A 1 88 ? -11.330 3.667 -2.443 1.00 93.88 88 ARG A N 1
ATOM 689 C CA . ARG A 1 88 ? -10.140 3.038 -1.844 1.00 93.88 88 ARG A CA 1
ATOM 690 C C . ARG A 1 88 ? -9.876 3.553 -0.431 1.00 93.88 88 ARG A C 1
ATOM 692 O O . ARG A 1 88 ? -9.623 2.753 0.469 1.00 93.88 88 ARG A O 1
ATOM 699 N N . ALA A 1 89 ? -10.007 4.860 -0.205 1.00 95.38 89 ALA A N 1
ATOM 700 C CA . ALA A 1 89 ? -9.833 5.465 1.113 1.00 95.38 89 ALA A CA 1
ATOM 701 C C . ALA A 1 89 ? -10.872 4.960 2.129 1.00 95.38 89 ALA A C 1
ATOM 703 O O . ALA A 1 89 ? -10.515 4.611 3.258 1.00 95.38 89 ALA A O 1
ATOM 704 N N . LEU A 1 90 ? -12.144 4.869 1.723 1.00 94.62 90 LEU A N 1
ATOM 705 C CA . LEU A 1 90 ? -13.219 4.326 2.553 1.00 94.62 90 LEU A CA 1
ATOM 706 C C . LEU A 1 90 ? -12.969 2.856 2.910 1.00 94.62 90 LEU A C 1
ATOM 708 O O . LEU A 1 90 ? -12.964 2.506 4.091 1.00 94.62 90 LEU A O 1
ATOM 712 N N . VAL A 1 91 ? -12.697 2.010 1.914 1.00 93.38 91 VAL A N 1
ATOM 713 C CA . VAL A 1 91 ? -12.425 0.578 2.121 1.00 93.38 91 VAL A CA 1
ATOM 714 C C . VAL A 1 91 ? -11.187 0.373 2.992 1.00 93.38 91 VAL A C 1
ATOM 716 O O . VAL A 1 91 ? -11.231 -0.420 3.929 1.00 93.38 91 VAL A O 1
ATOM 719 N N . SER A 1 92 ? -10.116 1.140 2.769 1.00 94.94 92 SER A N 1
ATOM 720 C CA . SER A 1 92 ? -8.900 1.086 3.590 1.00 94.94 92 SER A CA 1
ATOM 721 C C . SER A 1 92 ? -9.195 1.384 5.059 1.00 94.94 92 SER A C 1
ATOM 723 O O . SER A 1 92 ? -8.741 0.660 5.952 1.00 94.94 92 SER A O 1
ATOM 725 N N . ARG A 1 93 ? -10.015 2.406 5.345 1.00 95.56 93 ARG A N 1
ATOM 726 C CA . ARG A 1 93 ? -10.416 2.706 6.724 1.00 95.56 93 ARG A CA 1
ATOM 727 C C . ARG A 1 93 ? -11.297 1.617 7.332 1.00 95.56 93 ARG A C 1
ATOM 729 O O . ARG A 1 93 ? -11.120 1.263 8.500 1.00 95.56 93 ARG A O 1
ATOM 736 N N . LEU A 1 94 ? -12.253 1.089 6.577 1.00 93.25 94 LEU A N 1
ATOM 737 C CA . LEU A 1 94 ? -13.123 0.017 7.060 1.00 93.25 94 LEU A CA 1
ATOM 738 C C . LEU A 1 94 ? -12.318 -1.248 7.376 1.00 93.25 94 LEU A C 1
ATOM 740 O O . LEU A 1 94 ? -12.511 -1.839 8.440 1.00 93.25 94 LEU A O 1
ATOM 744 N N . LEU A 1 95 ? -11.355 -1.606 6.523 1.00 92.88 95 LEU A N 1
ATOM 745 C CA . LEU A 1 95 ? -10.442 -2.728 6.739 1.00 92.88 95 LEU A CA 1
ATOM 746 C C . LEU A 1 95 ? -9.628 -2.570 8.019 1.00 92.88 95 LEU A C 1
ATOM 748 O O . LEU A 1 95 ? -9.535 -3.511 8.797 1.00 92.88 95 LEU A O 1
ATOM 752 N N . GLN A 1 96 ? -9.091 -1.383 8.287 1.00 95.31 96 GLN A N 1
ATOM 753 C CA . GLN A 1 96 ? -8.341 -1.129 9.517 1.00 95.31 96 GLN A CA 1
ATOM 754 C C . GLN A 1 96 ? -9.208 -1.301 10.779 1.00 95.31 96 GLN A C 1
ATOM 756 O O . GLN A 1 96 ? -8.754 -1.906 11.747 1.00 95.31 96 GLN A O 1
ATOM 761 N N . TYR A 1 97 ? -10.455 -0.806 10.786 1.00 94.19 97 TYR A N 1
ATOM 762 C CA . TYR A 1 97 ? -11.359 -0.945 11.945 1.00 94.19 97 TYR A CA 1
ATOM 763 C C . TYR A 1 97 ? -11.742 -2.412 12.143 1.00 94.19 97 TYR A C 1
ATOM 765 O O . TYR A 1 97 ? -11.643 -2.939 13.251 1.00 94.19 97 TYR A O 1
ATOM 773 N N . SER A 1 98 ? -12.116 -3.073 11.049 1.00 88.62 98 SER A N 1
ATOM 774 C CA . SER A 1 98 ? -12.501 -4.483 11.038 1.00 88.62 98 SER A CA 1
ATOM 775 C C . SER A 1 98 ? -11.345 -5.366 11.501 1.00 88.62 98 SER A C 1
ATOM 777 O O . SER A 1 98 ? -11.526 -6.230 12.355 1.00 88.62 98 SER A O 1
ATOM 779 N N . LEU A 1 99 ? -10.131 -5.117 11.005 1.00 91.56 99 LEU A N 1
ATOM 780 C CA . LEU A 1 99 ? -8.963 -5.921 11.338 1.00 91.56 99 LEU A CA 1
ATOM 781 C C . LEU A 1 99 ? -8.658 -5.847 12.825 1.00 91.56 99 LEU A C 1
ATOM 783 O O . LEU A 1 99 ? -8.455 -6.879 13.451 1.00 91.56 99 LEU A O 1
ATOM 787 N N . ILE A 1 100 ? -8.672 -4.651 13.407 1.00 93.12 100 ILE A N 1
ATOM 788 C CA . ILE A 1 100 ? -8.390 -4.466 14.833 1.00 93.12 100 ILE A CA 1
ATOM 789 C C . ILE A 1 100 ? -9.483 -5.117 15.684 1.00 93.12 100 ILE A C 1
ATOM 791 O O . ILE A 1 100 ? -9.169 -5.795 16.663 1.00 93.12 100 ILE A O 1
ATOM 795 N N . HIS A 1 101 ? -10.749 -4.976 15.285 1.00 90.06 101 HIS A N 1
ATOM 796 C CA . HIS A 1 101 ? -11.864 -5.634 15.956 1.00 90.06 101 HIS A CA 1
ATOM 797 C C . HIS A 1 101 ? -11.709 -7.162 15.957 1.00 90.06 101 HIS A C 1
ATOM 799 O O . HIS A 1 101 ? -11.755 -7.787 17.014 1.00 90.06 101 HIS A O 1
ATOM 805 N N . HIS A 1 102 ? -11.447 -7.768 14.798 1.00 84.94 102 HIS A N 1
ATOM 806 C CA . HIS A 1 102 ? -11.319 -9.223 14.673 1.00 84.94 102 HIS A CA 1
ATOM 807 C C . HIS A 1 102 ? -10.011 -9.789 15.227 1.00 84.94 102 HIS A C 1
ATOM 809 O O . HIS A 1 102 ? -9.975 -10.950 15.634 1.00 84.94 102 HIS A O 1
ATOM 815 N N . ALA A 1 103 ? -8.926 -9.018 15.195 1.00 87.81 103 ALA A N 1
ATOM 816 C CA . ALA A 1 103 ? -7.625 -9.460 15.678 1.00 87.81 103 ALA A CA 1
ATOM 817 C C . ALA A 1 103 ? -7.513 -9.341 17.203 1.00 87.81 103 ALA A C 1
ATOM 819 O O . ALA A 1 103 ? -6.903 -10.203 17.828 1.00 87.81 103 ALA A O 1
ATOM 820 N N . LEU A 1 104 ? -8.092 -8.291 17.799 1.00 90.62 104 LEU A N 1
ATOM 821 C CA . LEU A 1 104 ? -7.890 -7.950 19.213 1.00 90.62 104 LEU A CA 1
ATOM 822 C C . LEU A 1 104 ? -9.169 -7.980 20.059 1.00 90.62 104 LEU A C 1
ATOM 824 O O . LEU A 1 104 ? -9.089 -7.759 21.265 1.00 90.62 104 LEU A O 1
ATOM 828 N N . GLY A 1 105 ? -10.340 -8.199 19.456 1.00 88.31 105 GLY A N 1
ATOM 829 C CA . GLY A 1 105 ? -11.628 -8.196 20.158 1.00 88.31 105 GLY A CA 1
ATOM 830 C C . GLY A 1 105 ? -12.079 -6.814 20.644 1.00 88.31 105 GLY A C 1
ATOM 831 O O . GLY A 1 105 ? -13.036 -6.720 21.407 1.00 88.31 105 GLY A O 1
ATOM 832 N N . ILE A 1 106 ? -11.410 -5.733 20.225 1.00 90.25 106 ILE A N 1
ATOM 833 C CA . ILE A 1 106 ? -11.747 -4.370 20.654 1.00 90.25 106 ILE A CA 1
ATOM 834 C C . ILE A 1 106 ? -13.046 -3.943 19.953 1.00 90.25 106 ILE A C 1
ATOM 836 O O . ILE A 1 106 ? -13.109 -3.992 18.721 1.00 90.25 106 ILE A O 1
ATOM 840 N N . PRO A 1 107 ? -14.090 -3.502 20.677 1.00 89.75 107 PRO A N 1
ATOM 841 C CA . PRO A 1 107 ? -15.298 -2.977 20.050 1.00 89.75 107 PRO A CA 1
ATOM 842 C C . PRO A 1 107 ? -14.978 -1.787 19.139 1.00 89.75 107 PRO A C 1
ATOM 844 O O . PRO A 1 107 ? -14.201 -0.916 19.527 1.00 89.75 107 PRO A O 1
ATOM 847 N N . LEU A 1 108 ? -15.619 -1.699 17.966 1.00 87.06 108 LEU A N 1
ATOM 848 C CA . LEU A 1 108 ? -15.350 -0.652 16.960 1.00 87.06 108 LEU A CA 1
ATOM 849 C C . LEU A 1 108 ? -15.326 0.763 17.551 1.00 87.06 108 LEU A C 1
ATOM 851 O O . LEU A 1 108 ? -14.506 1.591 17.169 1.00 87.06 108 LEU A O 1
ATOM 855 N N . HIS A 1 109 ? -16.193 1.014 18.532 1.00 87.38 109 HIS A N 1
ATOM 856 C CA . HIS A 1 109 ? -16.326 2.300 19.205 1.00 87.38 109 HIS A CA 1
ATOM 857 C C . HIS A 1 109 ? -15.212 2.704 20.145 1.00 87.38 109 HIS A C 1
ATOM 859 O O . HIS A 1 109 ? -15.105 3.874 20.505 1.00 87.38 109 HIS A O 1
ATOM 865 N N . GLN A 1 110 ? -14.383 1.747 20.523 1.00 91.81 110 GLN A N 1
ATOM 866 C CA . GLN A 1 110 ? -13.245 1.965 21.397 1.00 91.81 110 GLN A CA 1
ATOM 867 C C . GLN A 1 110 ? -11.939 2.043 20.607 1.00 91.81 110 GLN A C 1
ATOM 869 O O . GLN A 1 110 ? -10.917 2.429 21.174 1.00 91.81 110 GLN A O 1
ATOM 874 N N . ILE A 1 111 ? -11.959 1.700 19.313 1.00 93.75 111 ILE A N 1
ATOM 875 C CA . ILE A 1 111 ? -10.779 1.712 18.450 1.00 93.75 111 ILE A CA 1
ATOM 876 C C . ILE A 1 111 ? -10.368 3.159 18.163 1.00 93.75 111 ILE A C 1
ATOM 878 O O . ILE A 1 111 ? -11.097 3.928 17.533 1.00 93.75 111 ILE A O 1
ATOM 882 N N . ARG A 1 112 ? -9.155 3.508 18.594 1.00 94.56 112 ARG A N 1
ATOM 883 C CA . ARG A 1 112 ? -8.508 4.796 18.338 1.00 94.56 112 ARG A CA 1
ATOM 884 C C . ARG A 1 112 ? -7.270 4.575 17.487 1.00 94.56 112 ARG A C 1
ATOM 886 O O . ARG A 1 112 ? -6.316 3.931 17.924 1.00 94.56 112 ARG A O 1
ATOM 893 N N . ILE A 1 113 ? -7.299 5.097 16.267 1.00 95.75 113 ILE A N 1
ATOM 894 C CA . ILE A 1 113 ? -6.192 4.986 15.320 1.00 95.75 113 ILE A CA 1
ATOM 895 C C . ILE A 1 113 ? -5.639 6.379 15.098 1.00 95.75 113 ILE A C 1
ATOM 897 O O . ILE A 1 113 ? -6.349 7.267 14.635 1.00 95.75 113 ILE A O 1
ATOM 901 N N . ASN A 1 114 ? -4.369 6.543 15.440 1.00 94.44 114 ASN A N 1
ATOM 902 C CA . ASN A 1 114 ? -3.624 7.769 15.207 1.00 94.44 114 ASN A CA 1
ATOM 903 C C . ASN A 1 114 ? -2.649 7.555 14.050 1.00 94.44 114 ASN A C 1
ATOM 905 O O . ASN A 1 114 ? -2.562 6.461 13.488 1.00 94.44 114 ASN A O 1
ATOM 909 N N . ARG A 1 115 ? -1.922 8.607 13.678 1.00 93.88 115 ARG A N 1
ATOM 910 C CA . ARG A 1 115 ? -0.865 8.554 12.668 1.00 93.88 115 ARG A CA 1
ATOM 911 C C . ARG A 1 115 ? 0.446 9.057 13.254 1.00 93.88 115 ARG A C 1
ATOM 913 O O . ARG A 1 115 ? 0.423 9.937 14.113 1.00 93.88 115 ARG A O 1
ATOM 920 N N . THR A 1 116 ? 1.561 8.477 12.817 1.00 93.00 116 THR A N 1
ATOM 921 C CA . THR A 1 116 ? 2.898 9.025 13.090 1.00 93.00 116 THR A CA 1
ATOM 922 C C . THR A 1 116 ? 3.076 10.371 12.379 1.00 93.00 116 THR A C 1
ATOM 924 O O . THR A 1 116 ? 2.210 10.774 11.596 1.00 93.00 116 THR A O 1
ATOM 927 N N . LEU A 1 117 ? 4.194 11.061 12.628 1.00 91.44 117 LEU A N 1
ATOM 928 C CA . LEU A 1 117 ? 4.527 12.322 11.948 1.00 91.44 117 LEU A CA 1
ATOM 929 C C . LEU A 1 117 ? 4.589 12.140 10.421 1.00 91.44 117 LEU A C 1
ATOM 931 O O . LEU A 1 117 ? 4.125 12.985 9.666 1.00 91.44 117 LEU A O 1
ATOM 935 N N . GLU A 1 118 ? 5.061 10.978 9.985 1.00 92.69 118 GLU A N 1
ATOM 936 C CA . GLU A 1 118 ? 5.201 10.536 8.596 1.00 92.69 118 GLU A CA 1
ATOM 937 C C . GLU A 1 118 ? 3.888 9.965 8.032 1.00 92.69 118 GLU A C 1
ATOM 939 O O . GLU A 1 118 ? 3.822 9.515 6.890 1.00 92.69 118 GLU A O 1
ATOM 944 N N . GLY A 1 119 ? 2.820 9.951 8.836 1.00 91.12 119 GLY A N 1
ATOM 945 C CA . GLY A 1 119 ? 1.482 9.563 8.410 1.00 91.12 119 GLY A CA 1
ATOM 946 C C . GLY A 1 119 ? 1.144 8.078 8.558 1.00 91.12 119 GLY A C 1
ATOM 947 O O . GLY A 1 119 ? 0.015 7.702 8.224 1.00 91.12 119 GLY A O 1
ATOM 948 N N . LYS A 1 120 ? 2.036 7.223 9.084 1.00 93.81 120 LYS A N 1
ATOM 949 C CA . LYS A 1 120 ? 1.753 5.786 9.263 1.00 93.81 120 LYS A CA 1
ATOM 950 C C . LYS A 1 120 ? 0.655 5.577 10.318 1.00 93.81 120 LYS A C 1
ATOM 952 O O . LYS A 1 120 ? 0.831 6.019 11.454 1.00 93.81 120 LYS A O 1
ATOM 957 N N . PRO A 1 121 ? -0.469 4.905 10.000 1.00 95.06 121 PRO A N 1
ATOM 958 C CA . PRO A 1 121 ? -1.510 4.642 10.985 1.00 95.06 121 PRO A CA 1
ATOM 959 C C . PRO A 1 121 ? -1.045 3.625 12.035 1.00 95.06 121 PRO A C 1
ATOM 961 O O . PRO A 1 121 ? -0.387 2.639 11.706 1.00 95.06 121 PRO A O 1
ATOM 964 N N . TYR A 1 122 ? -1.420 3.844 13.295 1.00 95.19 122 TYR A N 1
ATOM 965 C CA . TYR A 1 122 ? -1.156 2.917 14.395 1.00 95.19 122 TYR A CA 1
ATOM 966 C C . TYR A 1 122 ? -2.306 2.899 15.406 1.00 95.19 122 TYR A C 1
ATOM 968 O O . TYR A 1 122 ? -3.022 3.885 15.595 1.00 95.19 122 TYR A O 1
ATOM 976 N N . LEU A 1 123 ? -2.486 1.755 16.067 1.00 95.25 123 LEU A N 1
ATOM 977 C CA . LEU A 1 123 ? -3.476 1.593 17.127 1.00 95.25 123 LEU A CA 1
ATOM 978 C C . LEU A 1 123 ? -2.968 2.253 18.416 1.00 95.25 123 LEU A C 1
ATOM 980 O O . LEU A 1 123 ? -1.928 1.867 18.943 1.00 95.25 123 LEU A O 1
ATOM 984 N N . GLN A 1 124 ? -3.713 3.223 18.946 1.00 93.50 124 GLN A N 1
ATOM 985 C CA . GLN A 1 124 ? -3.389 3.861 20.225 1.00 93.50 124 GLN A CA 1
ATOM 986 C C . GLN A 1 124 ? -3.738 2.956 21.418 1.00 93.50 124 GLN A C 1
ATOM 988 O O . GLN A 1 124 ? -3.092 3.024 22.465 1.00 93.50 124 GLN A O 1
ATOM 993 N N . ASN A 1 125 ? -4.765 2.111 21.281 1.00 86.56 125 ASN A N 1
ATOM 994 C CA . ASN A 1 125 ? -5.164 1.165 22.318 1.00 86.56 125 ASN A CA 1
ATOM 995 C C . ASN A 1 125 ? -4.043 0.145 22.563 1.00 86.56 125 ASN A C 1
ATOM 997 O O . ASN A 1 125 ? -3.730 -0.672 21.697 1.00 86.56 125 ASN A O 1
ATOM 1001 N N . LYS A 1 126 ? -3.469 0.143 23.767 1.00 80.06 126 LYS A N 1
ATOM 1002 C CA . LYS A 1 126 ? -2.537 -0.914 24.169 1.00 80.06 126 LYS A CA 1
ATOM 1003 C C . LYS A 1 126 ? -3.320 -2.199 24.442 1.00 80.06 126 LYS A C 1
ATOM 1005 O O . LYS A 1 126 ? -4.299 -2.177 25.182 1.00 80.06 126 LYS A O 1
ATOM 1010 N N . ASN A 1 127 ? -2.874 -3.313 23.869 1.00 83.06 127 ASN A N 1
ATOM 1011 C CA . ASN A 1 127 ? -3.379 -4.647 24.182 1.00 83.06 127 ASN A CA 1
ATOM 1012 C C . ASN A 1 127 ? -2.294 -5.408 24.959 1.00 83.06 127 ASN A C 1
ATOM 1014 O O . ASN A 1 127 ? -1.180 -5.557 24.461 1.00 83.06 127 ASN A O 1
ATOM 1018 N N . ALA A 1 128 ? -2.608 -5.866 26.174 1.00 82.62 128 ALA A N 1
ATOM 1019 C CA . ALA A 1 128 ? -1.634 -6.522 27.050 1.00 82.62 128 ALA A CA 1
ATOM 1020 C C . ALA A 1 128 ? -1.105 -7.846 26.471 1.00 82.62 128 ALA A C 1
ATOM 1022 O O . ALA A 1 128 ? 0.067 -8.165 26.651 1.00 82.62 128 ALA A O 1
ATOM 1023 N N . SER A 1 129 ? -1.939 -8.586 25.736 1.00 86.31 129 SER A N 1
ATOM 1024 C CA . SER A 1 129 ? -1.551 -9.843 25.087 1.00 86.31 129 SER A CA 1
ATOM 1025 C C . SER A 1 129 ? -0.679 -9.618 23.849 1.00 86.31 129 SER A C 1
ATOM 1027 O O . SER A 1 129 ? 0.127 -10.479 23.507 1.00 86.31 129 SER A O 1
ATOM 1029 N N . PHE A 1 130 ? -0.808 -8.461 23.186 1.00 88.00 130 PHE A N 1
ATOM 1030 C CA . PHE A 1 130 ? -0.091 -8.137 21.947 1.00 88.00 130 PHE A CA 1
ATOM 1031 C C . PHE A 1 130 ? 0.477 -6.708 21.966 1.00 88.00 130 PHE A C 1
ATOM 1033 O O . PHE A 1 130 ? 0.049 -5.852 21.189 1.00 88.00 130 PHE A O 1
ATOM 1040 N N . PRO A 1 131 ? 1.472 -6.425 22.825 1.00 85.88 131 PRO A N 1
ATOM 1041 C CA . PRO A 1 131 ? 2.003 -5.072 23.007 1.00 85.88 131 PRO A CA 1
ATOM 1042 C C . PRO A 1 131 ? 2.754 -4.535 21.780 1.00 85.88 131 PRO A C 1
ATOM 1044 O O . PRO A 1 131 ? 2.970 -3.332 21.675 1.00 85.88 131 PRO A O 1
ATOM 1047 N N . SER A 1 132 ? 3.174 -5.415 20.864 1.00 88.94 132 SER A N 1
ATOM 1048 C CA . SER A 1 132 ? 3.843 -5.067 19.599 1.00 88.94 132 SER A CA 1
ATOM 1049 C C . SER A 1 132 ? 2.926 -5.213 18.380 1.00 88.94 132 SER A C 1
ATOM 1051 O O . SER A 1 132 ? 3.408 -5.227 17.245 1.00 88.94 132 SER A O 1
ATOM 1053 N N . PHE A 1 133 ? 1.610 -5.323 18.601 1.00 93.25 133 PHE A N 1
ATOM 1054 C CA . PHE A 1 133 ? 0.651 -5.392 17.510 1.00 93.25 133 PHE A CA 1
ATOM 1055 C C . PHE A 1 133 ? 0.780 -4.168 16.607 1.00 93.25 133 PHE A C 1
ATOM 1057 O O . PHE A 1 133 ? 0.728 -3.023 17.058 1.00 93.25 133 PHE A O 1
ATOM 1064 N N . ASN A 1 134 ? 0.913 -4.419 15.314 1.00 94.81 134 ASN A N 1
ATOM 1065 C CA . ASN A 1 134 ? 0.949 -3.384 14.299 1.00 94.81 134 ASN A CA 1
ATOM 1066 C C . ASN A 1 134 ? 0.279 -3.883 13.023 1.00 94.81 134 ASN A C 1
ATOM 1068 O O . ASN A 1 134 ? 0.081 -5.083 12.825 1.00 94.81 134 ASN A O 1
ATOM 1072 N N . PHE A 1 135 ? -0.090 -2.937 12.170 1.00 96.00 135 PHE A N 1
ATOM 1073 C CA . PHE A 1 135 ? -0.691 -3.217 10.881 1.00 96.00 135 PHE A CA 1
ATOM 1074 C C . PHE A 1 135 ? -0.196 -2.219 9.839 1.00 96.00 135 PHE A C 1
ATOM 1076 O O . PHE A 1 135 ? 0.301 -1.139 10.167 1.00 96.00 135 PHE A O 1
ATOM 1083 N N . ASN A 1 136 ? -0.351 -2.580 8.573 1.00 96.88 136 ASN A N 1
ATOM 1084 C CA . ASN A 1 136 ? -0.077 -1.701 7.454 1.00 96.88 136 ASN A CA 1
ATOM 1085 C C . ASN A 1 136 ? -1.094 -1.932 6.337 1.00 96.88 136 ASN A C 1
ATOM 1087 O O . ASN A 1 136 ? -1.571 -3.050 6.149 1.00 96.88 136 ASN A O 1
ATOM 1091 N N . THR A 1 137 ? -1.442 -0.862 5.632 1.00 95.56 137 THR A N 1
ATOM 1092 C CA . THR A 1 137 ? -2.393 -0.867 4.518 1.00 95.56 137 THR A CA 1
ATOM 1093 C C . THR A 1 137 ? -1.739 -0.301 3.277 1.00 95.56 137 THR A C 1
ATOM 1095 O O . THR A 1 137 ? -1.036 0.705 3.384 1.00 95.56 137 THR A O 1
ATOM 1098 N N . SER A 1 138 ? -2.081 -0.838 2.112 1.00 95.56 138 SER A N 1
ATOM 1099 C CA . SER A 1 138 ? -1.784 -0.194 0.833 1.00 95.56 138 SER A CA 1
ATOM 1100 C C . SER A 1 138 ? -2.934 -0.389 -0.147 1.00 95.56 138 SER A C 1
ATOM 1102 O O . SER A 1 138 ? -3.803 -1.236 0.063 1.00 95.56 138 SER A O 1
ATOM 1104 N N . HIS A 1 139 ? -2.987 0.456 -1.167 1.00 94.19 139 HIS A N 1
ATOM 1105 C CA . HIS A 1 139 ? -4.001 0.403 -2.206 1.00 94.19 139 HIS A CA 1
ATOM 1106 C C . HIS A 1 139 ? -3.478 1.018 -3.501 1.00 94.19 139 HIS A C 1
ATOM 1108 O O . HIS A 1 139 ? -2.930 2.120 -3.490 1.00 94.19 139 HIS A O 1
ATOM 1114 N N . GLN A 1 140 ? -3.714 0.349 -4.620 1.00 92.00 140 GLN A N 1
ATOM 1115 C CA . GLN A 1 140 ? -3.441 0.875 -5.953 1.00 92.00 140 GLN A CA 1
ATOM 1116 C C . GLN A 1 140 ? -4.286 0.111 -6.968 1.00 92.00 140 GLN A C 1
ATOM 1118 O O . GLN A 1 140 ? -4.600 -1.059 -6.750 1.00 92.00 140 GLN A O 1
ATOM 1123 N N . GLY A 1 141 ? -4.676 0.793 -8.049 1.00 91.31 141 GLY A N 1
ATOM 1124 C CA . GLY A 1 141 ? -5.586 0.228 -9.041 1.00 91.31 141 GLY A CA 1
ATOM 1125 C C . GLY A 1 141 ? -6.868 -0.253 -8.371 1.00 91.31 141 GLY A C 1
ATOM 1126 O O . GLY A 1 141 ? -7.525 0.508 -7.650 1.00 91.31 141 GLY A O 1
ATOM 1127 N N . ASP A 1 142 ? -7.171 -1.527 -8.553 1.00 88.31 142 ASP A N 1
ATOM 1128 C CA . ASP A 1 142 ? -8.421 -2.126 -8.102 1.00 88.31 142 ASP A CA 1
ATOM 1129 C C . ASP A 1 142 ? -8.347 -2.770 -6.720 1.00 88.31 142 ASP A C 1
ATOM 1131 O O . ASP A 1 142 ? -9.359 -3.247 -6.218 1.00 88.31 142 ASP A O 1
ATOM 1135 N N . TYR A 1 143 ? -7.195 -2.746 -6.049 1.00 87.88 143 TYR A N 1
ATOM 1136 C CA . TYR A 1 143 ? -7.029 -3.452 -4.781 1.00 87.88 143 TYR A CA 1
ATOM 1137 C C . TYR A 1 143 ? -6.785 -2.529 -3.591 1.00 87.88 143 TYR A C 1
ATOM 1139 O O . TYR A 1 143 ? -6.068 -1.528 -3.659 1.00 87.88 143 TYR A O 1
ATOM 1147 N N . VAL A 1 144 ? -7.354 -2.927 -2.452 1.00 92.12 144 VAL A N 1
ATOM 1148 C CA . VAL A 1 144 ? -7.031 -2.412 -1.120 1.00 92.12 144 VAL A CA 1
ATOM 1149 C C . VAL A 1 144 ? -6.627 -3.582 -0.233 1.00 92.12 144 VAL A C 1
ATOM 1151 O O . VAL A 1 144 ? -7.397 -4.522 -0.050 1.00 92.12 144 VAL A O 1
ATOM 1154 N N . GLY A 1 145 ? -5.435 -3.518 0.350 1.00 89.56 145 GLY A N 1
ATOM 1155 C CA . GLY A 1 145 ? -4.907 -4.551 1.231 1.00 89.56 145 GLY A CA 1
ATOM 1156 C C . GLY A 1 145 ? -4.596 -4.055 2.632 1.00 89.56 145 GLY A C 1
ATOM 1157 O O . GLY A 1 145 ? -4.291 -2.880 2.855 1.00 89.56 145 GLY A O 1
ATOM 1158 N N . ILE A 1 146 ? -4.638 -4.984 3.584 1.00 94.12 146 ILE A N 1
ATOM 1159 C CA . ILE A 1 146 ? -4.173 -4.779 4.952 1.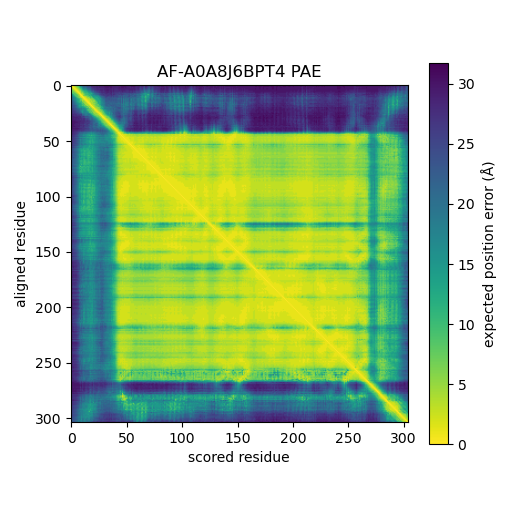00 94.12 146 ILE A CA 1
ATOM 1160 C C . ILE A 1 146 ? -3.480 -6.032 5.495 1.00 94.12 146 ILE A C 1
ATOM 1162 O O . ILE A 1 146 ? -3.913 -7.163 5.271 1.00 94.12 146 ILE A O 1
ATOM 1166 N N . ALA A 1 147 ? -2.411 -5.822 6.254 1.00 91.38 147 ALA A N 1
ATOM 1167 C CA . ALA A 1 147 ? -1.679 -6.867 6.952 1.00 91.38 147 ALA A CA 1
ATOM 1168 C C . ALA A 1 147 ? -1.448 -6.482 8.416 1.00 91.38 147 ALA A C 1
ATOM 1170 O O . ALA A 1 147 ? -1.210 -5.311 8.703 1.00 91.38 147 ALA A O 1
ATOM 1171 N N . SER A 1 148 ? -1.487 -7.450 9.335 1.00 93.88 148 SER A N 1
ATOM 1172 C CA . SER A 1 148 ? -1.159 -7.247 10.754 1.00 93.88 148 SER A CA 1
ATOM 1173 C C . SER A 1 148 ? -0.230 -8.304 11.325 1.00 93.88 148 SER A C 1
ATOM 1175 O O . SER A 1 148 ? -0.297 -9.479 10.964 1.00 93.88 148 SER A O 1
ATOM 1177 N N . GLU A 1 149 ? 0.603 -7.905 12.277 1.00 91.50 149 GLU A N 1
ATOM 1178 C CA . GLU A 1 149 ? 1.520 -8.799 12.977 1.00 91.50 149 GLU A CA 1
ATOM 1179 C C . GLU A 1 149 ? 1.505 -8.531 14.490 1.00 91.50 149 GLU A C 1
ATOM 1181 O O . GLU A 1 149 ? 1.544 -7.371 14.904 1.00 91.50 149 GLU A O 1
ATOM 1186 N N . PRO A 1 150 ? 1.463 -9.579 15.340 1.00 89.62 150 PRO A N 1
ATOM 1187 C CA . PRO A 1 150 ? 1.545 -9.420 16.794 1.00 89.62 150 PRO A CA 1
ATOM 1188 C C . PRO A 1 150 ? 2.926 -9.017 17.316 1.00 89.62 150 PRO A C 1
ATOM 1190 O O . PRO A 1 150 ? 3.009 -8.450 18.405 1.00 89.62 150 PRO A O 1
ATOM 1193 N N . MET A 1 151 ? 4.003 -9.405 16.619 1.00 85.19 151 MET A N 1
ATOM 1194 C CA . MET A 1 151 ? 5.360 -9.430 17.198 1.00 85.19 151 MET A CA 1
ATOM 1195 C C . MET A 1 151 ? 6.464 -8.855 16.303 1.00 85.19 151 MET A C 1
ATOM 1197 O O . MET A 1 151 ? 7.480 -8.399 16.826 1.00 85.19 151 MET A O 1
ATOM 1201 N N . CYS A 1 152 ? 6.304 -8.887 14.980 1.00 88.88 152 CYS A N 1
ATOM 1202 C CA . CYS A 1 152 ? 7.238 -8.288 14.023 1.00 88.88 152 CYS A CA 1
ATOM 1203 C C . CYS A 1 152 ? 6.625 -7.041 13.388 1.00 88.88 152 CYS A C 1
ATOM 1205 O O . CYS A 1 152 ? 5.405 -6.907 13.363 1.00 88.88 152 CYS A O 1
ATOM 1207 N N . LEU A 1 153 ? 7.455 -6.132 12.865 1.00 93.44 153 LEU A N 1
ATOM 1208 C CA . LEU A 1 153 ? 6.925 -5.047 12.032 1.00 93.44 153 LEU A CA 1
ATOM 1209 C C . LEU A 1 153 ? 6.407 -5.630 10.724 1.00 93.44 153 LEU A C 1
ATOM 1211 O O . LEU A 1 153 ? 7.056 -6.514 10.169 1.00 93.44 153 LEU A O 1
ATOM 1215 N N . VAL A 1 154 ? 5.289 -5.101 10.235 1.00 94.75 154 VAL A N 1
ATOM 1216 C CA . VAL A 1 154 ? 4.761 -5.404 8.907 1.00 94.75 154 VAL A CA 1
ATOM 1217 C C . VAL A 1 154 ? 4.657 -4.137 8.069 1.00 94.75 154 VAL A C 1
ATOM 1219 O O . VAL A 1 154 ? 4.207 -3.087 8.539 1.00 94.75 154 VAL A O 1
ATOM 1222 N N . GLY A 1 155 ? 5.073 -4.250 6.815 1.00 95.94 155 GLY A N 1
ATOM 1223 C CA . GLY A 1 155 ? 4.778 -3.299 5.755 1.00 95.94 155 GLY A CA 1
ATOM 1224 C C . GLY A 1 155 ? 4.174 -4.024 4.570 1.00 95.94 155 GLY A C 1
ATOM 1225 O O . GLY A 1 155 ? 4.475 -5.193 4.331 1.00 95.94 155 GLY A O 1
ATOM 1226 N N . LEU A 1 156 ? 3.271 -3.336 3.889 1.00 94.56 156 LEU A N 1
ATOM 1227 C CA . LEU A 1 156 ? 2.512 -3.841 2.766 1.00 94.56 156 LEU A CA 1
ATOM 1228 C C . LEU A 1 156 ? 2.540 -2.776 1.683 1.00 94.56 156 LEU A C 1
ATOM 1230 O O . LEU A 1 156 ? 2.220 -1.620 1.958 1.00 94.56 156 LEU A O 1
ATOM 1234 N N . ASP A 1 157 ? 2.860 -3.169 0.462 1.00 96.12 157 ASP A N 1
ATOM 1235 C CA . ASP A 1 157 ? 2.634 -2.323 -0.693 1.00 96.12 157 ASP A CA 1
ATOM 1236 C C . ASP A 1 157 ? 1.925 -3.071 -1.820 1.00 96.12 157 ASP A C 1
ATOM 1238 O O . ASP A 1 157 ? 2.043 -4.289 -1.928 1.00 96.12 157 ASP A O 1
ATOM 1242 N N . ILE A 1 158 ? 1.124 -2.338 -2.594 1.00 92.25 158 ILE A N 1
ATOM 1243 C CA . ILE A 1 158 ? 0.385 -2.844 -3.748 1.00 92.25 158 ILE A CA 1
ATOM 1244 C C . ILE A 1 158 ? 0.706 -1.905 -4.894 1.00 92.25 158 ILE A C 1
ATOM 1246 O O . ILE A 1 158 ? 0.455 -0.709 -4.761 1.00 92.25 158 ILE A O 1
ATOM 1250 N N . VAL A 1 159 ? 1.185 -2.452 -6.007 1.00 92.56 159 VAL A N 1
ATOM 1251 C CA . VAL A 1 159 ? 1.416 -1.696 -7.238 1.00 92.56 159 VAL A CA 1
ATOM 1252 C C . VAL A 1 159 ? 0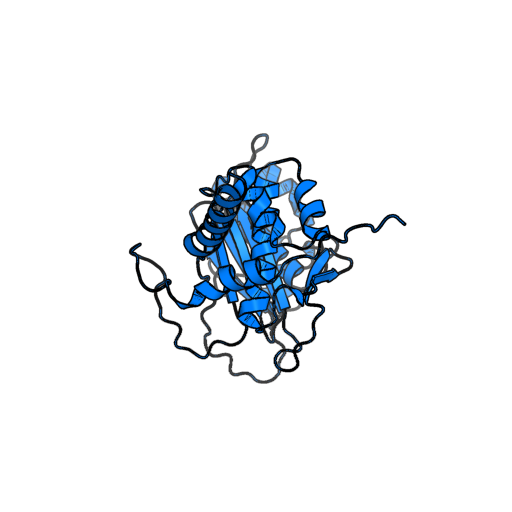.544 -2.242 -8.363 1.00 92.56 159 VAL A C 1
ATOM 1254 O O . VAL A 1 159 ? 0.387 -3.453 -8.506 1.00 92.56 159 VAL A O 1
ATOM 1257 N N . CYS A 1 160 ? -0.043 -1.333 -9.141 1.00 91.81 160 CYS A N 1
ATOM 1258 C CA . CYS A 1 160 ? -0.707 -1.632 -10.405 1.00 91.81 160 CYS A CA 1
ATOM 1259 C C . CYS A 1 160 ? 0.237 -1.185 -11.518 1.00 91.81 160 CYS A C 1
ATOM 1261 O O . CYS A 1 160 ? 0.579 -0.003 -11.598 1.00 91.81 160 CYS A O 1
ATOM 1263 N N . ILE A 1 161 ? 0.688 -2.138 -12.319 1.00 88.81 161 ILE A N 1
ATOM 1264 C CA . ILE A 1 161 ? 1.572 -1.932 -13.455 1.00 88.81 161 ILE A CA 1
ATOM 1265 C C . ILE A 1 161 ? 0.715 -1.331 -14.558 1.00 88.81 161 ILE A C 1
ATOM 1267 O O . ILE A 1 161 ? -0.308 -1.892 -14.939 1.00 88.81 161 ILE A O 1
ATOM 1271 N N . SER A 1 162 ? 1.094 -0.158 -15.041 1.00 86.00 162 SER A N 1
ATOM 1272 C CA . SER A 1 162 ? 0.363 0.533 -16.096 1.00 86.00 162 SER A CA 1
ATOM 1273 C C . SER A 1 162 ? 1.347 1.241 -17.002 1.00 86.00 162 SER A C 1
ATOM 1275 O O . SER A 1 162 ? 2.230 1.940 -16.502 1.00 86.00 162 SER A O 1
ATOM 1277 N N . ASN A 1 163 ? 1.167 1.097 -18.313 1.00 86.19 163 ASN A N 1
ATOM 1278 C CA . ASN A 1 163 ? 2.086 1.690 -19.272 1.00 86.19 163 ASN A CA 1
ATOM 1279 C C . ASN A 1 163 ? 2.052 3.225 -19.190 1.00 86.19 163 ASN A C 1
ATOM 1281 O O . ASN A 1 163 ? 0.961 3.812 -19.120 1.00 86.19 163 ASN A O 1
ATOM 1285 N N . PRO A 1 164 ? 3.225 3.884 -19.205 1.00 87.81 164 PRO A N 1
ATOM 1286 C CA . PRO A 1 164 ? 3.293 5.334 -19.274 1.00 87.81 164 PRO A CA 1
ATOM 1287 C C . PRO A 1 164 ? 2.602 5.835 -20.550 1.00 87.81 164 PRO A C 1
ATOM 1289 O O . PRO A 1 164 ? 2.740 5.259 -21.625 1.00 87.81 164 PRO A O 1
ATOM 1292 N N . GLN A 1 165 ? 1.803 6.901 -20.429 1.00 85.81 165 GLN A N 1
ATOM 1293 C CA . GLN A 1 165 ? 0.958 7.379 -21.536 1.00 85.81 165 GLN A CA 1
ATOM 1294 C C . GLN A 1 165 ? 1.671 8.336 -22.499 1.00 85.81 165 GLN A C 1
ATOM 1296 O O . GLN A 1 165 ? 1.194 8.541 -23.612 1.00 85.81 165 GLN A O 1
ATOM 1301 N N . ARG A 1 166 ? 2.743 9.000 -22.052 1.00 90.31 166 ARG A N 1
ATOM 1302 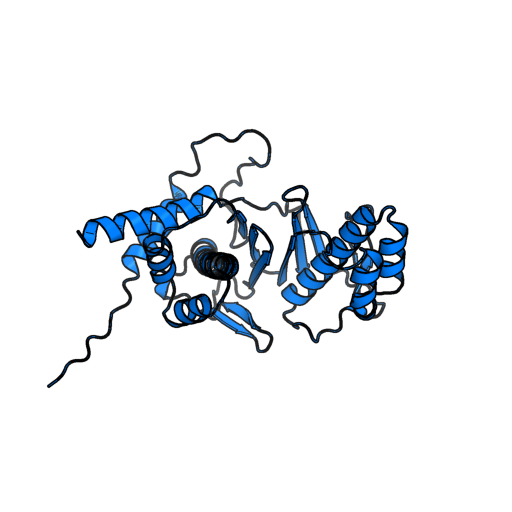C CA . ARG A 1 166 ? 3.373 10.130 -22.764 1.00 90.31 166 ARG A CA 1
ATOM 1303 C C . ARG A 1 166 ? 4.874 9.963 -22.987 1.00 90.31 166 ARG A C 1
ATOM 1305 O O . ARG A 1 166 ? 5.504 10.880 -23.496 1.00 90.31 166 ARG A O 1
ATOM 1312 N N . GLU A 1 167 ? 5.426 8.828 -22.588 1.00 92.75 167 GLU A N 1
ATOM 1313 C CA . GLU A 1 167 ? 6.858 8.544 -22.603 1.00 92.75 167 GLU A CA 1
ATOM 1314 C C . GLU A 1 167 ? 7.074 7.033 -22.714 1.00 92.75 167 GLU A C 1
ATOM 1316 O O . GLU A 1 167 ? 6.153 6.240 -22.494 1.00 92.75 167 GLU A O 1
ATOM 1321 N N . THR A 1 168 ? 8.285 6.633 -23.079 1.00 92.75 168 THR A N 1
ATOM 1322 C CA . THR A 1 168 ? 8.698 5.229 -23.103 1.00 92.75 168 THR A CA 1
ATOM 1323 C C . THR A 1 168 ? 8.894 4.688 -21.685 1.00 92.75 168 THR A C 1
ATOM 1325 O O . THR A 1 168 ? 9.103 5.442 -20.735 1.00 92.75 168 THR A O 1
ATOM 1328 N N . ALA A 1 169 ? 8.881 3.359 -21.527 1.00 92.19 169 ALA A N 1
ATOM 1329 C CA . ALA A 1 169 ? 9.183 2.735 -20.237 1.00 92.19 169 ALA A CA 1
ATOM 1330 C C . ALA A 1 169 ? 10.562 3.163 -19.708 1.00 92.19 169 ALA A C 1
ATOM 1332 O O . ALA A 1 169 ? 10.694 3.474 -18.530 1.00 92.19 169 ALA A O 1
ATOM 1333 N N . LEU A 1 170 ? 11.578 3.242 -20.575 1.00 93.06 170 LEU A N 1
ATOM 1334 C CA . LEU A 1 170 ? 12.920 3.652 -20.168 1.00 93.06 170 LEU A CA 1
ATOM 1335 C C . LEU A 1 170 ? 12.961 5.111 -19.692 1.00 93.06 170 LEU A C 1
ATOM 1337 O O . LEU A 1 170 ? 13.573 5.379 -18.662 1.00 93.06 170 LEU A O 1
ATOM 1341 N N . GLU A 1 171 ? 12.314 6.042 -20.396 1.00 94.62 171 GLU A N 1
ATOM 1342 C CA . GLU A 1 171 ? 12.234 7.453 -19.977 1.00 94.62 171 GLU A CA 1
ATOM 1343 C C . GLU A 1 171 ? 11.530 7.588 -18.625 1.00 94.62 171 GLU A C 1
ATOM 1345 O O . GLU A 1 171 ? 12.074 8.210 -17.708 1.00 94.62 171 GLU A O 1
ATOM 1350 N N . PHE A 1 172 ? 10.392 6.903 -18.468 1.00 94.38 172 PHE A N 1
ATOM 1351 C CA . PHE A 1 172 ? 9.657 6.859 -17.209 1.00 94.38 172 PHE A CA 1
ATOM 1352 C C . PHE A 1 172 ? 10.544 6.354 -16.066 1.00 94.38 172 PHE A C 1
ATOM 1354 O O . PHE A 1 172 ? 10.709 7.049 -15.065 1.00 94.38 172 PHE A O 1
ATOM 1361 N N . ILE A 1 173 ? 11.171 5.181 -16.213 1.00 94.44 173 ILE A N 1
ATOM 1362 C CA . ILE A 1 173 ? 12.025 4.580 -15.173 1.00 94.44 173 ILE A CA 1
ATOM 1363 C C . ILE A 1 173 ? 13.244 5.476 -14.892 1.00 94.44 173 ILE A C 1
ATOM 1365 O O . ILE A 1 173 ? 13.639 5.630 -13.736 1.00 94.44 173 ILE A O 1
ATOM 1369 N N . SER A 1 174 ? 13.806 6.132 -15.913 1.00 94.25 174 SER A N 1
ATOM 1370 C CA . SER A 1 174 ? 14.964 7.028 -15.762 1.00 94.25 174 SER A CA 1
ATOM 1371 C C . SER A 1 174 ? 14.692 8.180 -14.790 1.00 94.25 174 SER A C 1
ATOM 1373 O O . SER A 1 174 ? 15.601 8.608 -14.073 1.00 94.25 174 SER A O 1
ATOM 1375 N N . SER A 1 175 ? 13.438 8.636 -14.687 1.00 93.81 175 SER A N 1
ATOM 1376 C CA . SER A 1 175 ? 13.036 9.673 -13.726 1.00 93.81 175 SER A CA 1
ATOM 1377 C C . SER A 1 175 ? 13.122 9.234 -12.253 1.00 93.81 175 SER A C 1
ATOM 1379 O O . SER A 1 175 ? 13.146 10.083 -11.360 1.00 93.81 175 SER A O 1
ATOM 1381 N N . PHE A 1 176 ? 13.241 7.927 -11.990 1.00 93.50 176 PHE A N 1
ATOM 1382 C CA . PHE A 1 176 ? 13.340 7.337 -10.651 1.00 93.50 176 PHE A CA 1
ATOM 1383 C C . PHE A 1 176 ? 14.742 6.822 -10.301 1.00 93.50 176 PHE A C 1
ATOM 1385 O O . PHE A 1 176 ? 14.923 6.226 -9.240 1.00 93.50 176 PHE A O 1
ATOM 1392 N N . THR A 1 177 ? 15.743 7.057 -11.152 1.00 93.25 177 THR A N 1
ATOM 1393 C CA . THR A 1 177 ? 17.130 6.587 -10.958 1.00 93.25 177 THR A CA 1
ATOM 1394 C C . THR A 1 177 ? 17.717 6.959 -9.597 1.00 93.25 177 THR A C 1
ATOM 1396 O O . THR A 1 177 ? 18.401 6.146 -8.988 1.00 93.25 177 THR A O 1
ATOM 1399 N N . SER A 1 178 ? 17.379 8.130 -9.051 1.00 93.56 178 SER A N 1
ATOM 1400 C CA . SER A 1 178 ? 17.836 8.578 -7.726 1.00 93.56 178 SER A CA 1
ATOM 1401 C C . SER A 1 178 ? 17.293 7.761 -6.542 1.00 93.56 178 SER A C 1
ATOM 1403 O O . SER A 1 178 ? 17.767 7.934 -5.420 1.00 93.56 178 SER A O 1
ATOM 1405 N N . TYR A 1 179 ? 16.313 6.880 -6.766 1.00 94.75 179 TYR A N 1
ATOM 1406 C CA . TYR A 1 179 ? 15.723 5.996 -5.753 1.00 94.75 179 TYR A CA 1
ATOM 1407 C C . TYR A 1 179 ? 16.208 4.540 -5.855 1.00 94.75 179 TYR A C 1
ATOM 1409 O O . TYR A 1 179 ? 15.870 3.710 -4.999 1.00 94.75 179 TYR A O 1
ATOM 1417 N N . LEU A 1 180 ? 16.983 4.226 -6.891 1.00 96.00 180 LEU A N 1
ATOM 1418 C CA . LEU A 1 180 ? 17.497 2.896 -7.201 1.00 96.00 180 LEU A CA 1
ATOM 1419 C C . LEU A 1 180 ? 18.998 2.838 -6.910 1.00 96.00 180 LEU A C 1
ATOM 1421 O O . LEU A 1 180 ? 19.679 3.862 -6.950 1.00 96.00 180 LEU A O 1
ATOM 1425 N N . THR A 1 181 ? 19.515 1.647 -6.610 1.00 97.50 181 THR A N 1
ATOM 1426 C CA . THR A 1 181 ? 20.969 1.427 -6.641 1.00 97.50 181 THR A CA 1
ATOM 1427 C C . THR A 1 181 ? 21.423 1.057 -8.048 1.00 97.50 181 THR A C 1
ATOM 1429 O O . THR A 1 181 ? 20.615 0.635 -8.879 1.00 97.50 181 THR A O 1
ATOM 1432 N N . ASP A 1 182 ? 22.726 1.166 -8.315 1.00 96.94 182 ASP A N 1
ATOM 1433 C CA . ASP A 1 182 ? 23.301 0.754 -9.601 1.00 96.94 182 ASP A CA 1
ATOM 1434 C C . ASP A 1 182 ? 23.009 -0.723 -9.902 1.00 96.94 182 ASP A C 1
ATOM 1436 O O . ASP A 1 182 ? 22.736 -1.086 -11.046 1.00 96.94 182 ASP A O 1
ATOM 1440 N N . HIS A 1 183 ? 23.021 -1.584 -8.877 1.00 97.62 183 HIS A N 1
ATOM 1441 C CA . HIS A 1 183 ? 22.664 -2.995 -9.019 1.00 97.62 183 HIS A CA 1
ATOM 1442 C C . HIS A 1 183 ? 21.224 -3.163 -9.517 1.00 97.62 183 HIS A C 1
ATOM 1444 O O . HIS A 1 183 ? 20.992 -3.815 -10.534 1.00 97.62 183 HIS A O 1
ATOM 1450 N N . GLU A 1 184 ? 20.266 -2.536 -8.835 1.00 97.94 184 GLU A N 1
ATOM 1451 C CA . GLU A 1 184 ? 18.842 -2.646 -9.164 1.00 97.94 184 GLU A CA 1
ATOM 1452 C C . GLU A 1 184 ? 18.537 -2.035 -10.533 1.00 97.94 184 GLU A C 1
ATOM 1454 O O . GLU A 1 184 ? 17.803 -2.625 -11.324 1.00 97.94 184 GLU A O 1
ATOM 1459 N N . TRP A 1 185 ? 19.144 -0.886 -10.848 1.00 97.50 185 TRP A N 1
ATOM 1460 C CA . TRP A 1 185 ? 19.048 -0.267 -12.167 1.00 97.50 185 TRP A CA 1
ATOM 1461 C C . TRP A 1 185 ? 19.524 -1.219 -13.266 1.00 97.50 185 TRP A C 1
ATOM 1463 O O . TRP A 1 185 ? 18.804 -1.436 -14.241 1.00 97.50 185 TRP A O 1
ATOM 1473 N N . ASN A 1 186 ? 20.693 -1.841 -13.086 1.00 97.25 186 ASN A N 1
ATOM 1474 C CA . ASN A 1 186 ? 21.242 -2.797 -14.046 1.00 97.25 186 ASN A CA 1
ATOM 1475 C C . ASN A 1 186 ? 20.331 -4.019 -14.228 1.00 97.25 186 ASN A C 1
ATOM 1477 O O . ASN A 1 186 ? 20.122 -4.454 -15.362 1.00 97.25 186 ASN A O 1
ATOM 1481 N N . CYS A 1 187 ? 19.744 -4.545 -13.148 1.00 97.38 187 CYS A N 1
ATOM 1482 C CA . CYS A 1 187 ? 18.747 -5.615 -13.221 1.00 97.38 187 CYS A CA 1
ATOM 1483 C C . CYS A 1 187 ? 17.508 -5.191 -14.024 1.00 97.38 187 CYS A C 1
ATOM 1485 O O . CYS A 1 187 ? 17.050 -5.943 -14.883 1.00 97.38 187 CYS A O 1
ATOM 1487 N N . ILE A 1 188 ? 17.004 -3.973 -13.798 1.00 97.19 188 ILE A N 1
ATOM 1488 C CA . ILE A 1 188 ? 15.831 -3.434 -14.496 1.00 97.19 188 ILE A CA 1
ATOM 1489 C C . ILE A 1 188 ? 16.101 -3.293 -15.994 1.00 97.19 188 ILE A C 1
ATOM 1491 O O . ILE A 1 188 ? 15.343 -3.832 -16.798 1.00 97.19 188 ILE A O 1
ATOM 1495 N N . VAL A 1 189 ? 17.176 -2.608 -16.394 1.00 96.25 189 VAL A N 1
ATOM 1496 C CA . VAL A 1 189 ? 17.450 -2.347 -17.821 1.00 96.25 189 VAL A CA 1
ATOM 1497 C C . VAL A 1 189 ? 17.875 -3.596 -18.594 1.00 96.25 189 VAL A C 1
ATOM 1499 O O . VAL A 1 189 ? 17.728 -3.636 -19.811 1.00 96.25 189 VAL A O 1
ATOM 1502 N N . SER A 1 190 ? 18.356 -4.629 -17.897 1.00 96.19 190 SER A N 1
ATOM 1503 C CA . SER A 1 190 ? 18.744 -5.912 -18.502 1.00 96.19 190 SER A CA 1
ATOM 1504 C C . SER A 1 190 ? 17.610 -6.943 -18.526 1.00 96.19 190 SER A C 1
ATOM 1506 O O . SER A 1 190 ? 17.823 -8.066 -18.977 1.00 96.19 190 SER A O 1
ATOM 1508 N N . SER A 1 191 ? 16.417 -6.599 -18.029 1.00 95.00 191 SER A N 1
ATOM 1509 C CA . SER A 1 191 ? 15.297 -7.541 -17.880 1.00 95.00 191 SER A CA 1
ATOM 1510 C C . SER A 1 191 ? 14.611 -7.932 -19.195 1.00 95.00 191 SER A C 1
ATOM 1512 O O . SER A 1 191 ? 13.875 -8.916 -19.208 1.00 95.00 191 SER A O 1
ATOM 1514 N N . GLY A 1 192 ? 14.878 -7.214 -20.293 1.00 94.94 192 GLY A N 1
ATOM 1515 C CA . GLY A 1 192 ? 14.418 -7.566 -21.636 1.00 94.94 192 GLY A CA 1
ATOM 1516 C C . GLY A 1 192 ? 13.653 -6.441 -22.327 1.00 94.94 192 GLY A C 1
ATOM 1517 O O . GLY A 1 192 ? 14.180 -5.355 -22.558 1.00 94.94 192 GLY A O 1
ATOM 1518 N N . THR A 1 193 ? 12.420 -6.733 -22.725 1.00 95.62 193 THR A N 1
ATOM 1519 C CA . THR A 1 193 ? 11.513 -5.807 -23.415 1.00 95.62 193 THR A CA 1
ATOM 1520 C C . THR A 1 193 ? 11.118 -4.609 -22.536 1.00 95.62 193 THR A C 1
ATOM 1522 O O . THR A 1 193 ? 11.189 -4.693 -21.310 1.00 95.62 193 THR A O 1
ATOM 1525 N N . PRO A 1 194 ? 10.624 -3.494 -23.115 1.00 93.94 194 PRO A N 1
ATOM 1526 C CA . PRO A 1 194 ? 10.143 -2.347 -22.336 1.00 93.94 194 PRO A CA 1
ATOM 1527 C C . PRO A 1 194 ? 9.087 -2.701 -21.274 1.00 93.94 194 PRO A C 1
ATOM 1529 O O . PRO A 1 194 ? 9.105 -2.141 -20.178 1.0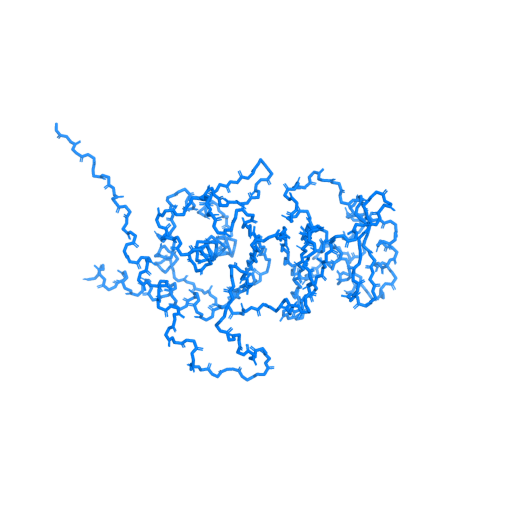0 93.94 194 PRO A O 1
ATOM 1532 N N . ASP A 1 195 ? 8.199 -3.653 -21.570 1.00 92.19 195 ASP A N 1
ATOM 1533 C CA . ASP A 1 195 ? 7.201 -4.134 -20.611 1.00 92.19 195 ASP A CA 1
ATOM 1534 C C . ASP A 1 195 ? 7.858 -4.945 -19.481 1.00 92.19 195 ASP A C 1
ATOM 1536 O O . ASP A 1 195 ? 7.479 -4.809 -18.317 1.00 92.19 195 ASP A O 1
ATOM 1540 N N . GLU A 1 196 ? 8.866 -5.770 -19.778 1.00 94.75 196 GLU A N 1
ATOM 1541 C CA . GLU A 1 196 ? 9.648 -6.492 -18.761 1.00 94.75 196 GLU A CA 1
ATOM 1542 C C . GLU A 1 196 ? 10.432 -5.529 -17.861 1.00 94.75 196 GLU A C 1
ATOM 1544 O O . GLU A 1 196 ? 10.392 -5.689 -16.641 1.00 94.75 196 GLU A O 1
ATOM 1549 N N . MET A 1 197 ? 11.017 -4.468 -18.430 1.00 95.56 197 MET A N 1
ATOM 1550 C CA . MET A 1 197 ? 11.679 -3.396 -17.675 1.00 95.56 197 MET A CA 1
ATOM 1551 C C . MET A 1 197 ? 10.723 -2.709 -16.707 1.00 95.56 197 MET A C 1
ATOM 1553 O O . MET A 1 197 ? 11.041 -2.537 -15.530 1.00 95.56 197 MET A O 1
ATOM 1557 N N . LEU A 1 198 ? 9.533 -2.336 -17.183 1.00 94.69 198 LEU A N 1
ATOM 1558 C CA . LEU A 1 198 ? 8.523 -1.698 -16.345 1.00 94.69 198 LEU A CA 1
ATOM 1559 C C . LEU A 1 198 ? 8.048 -2.639 -15.231 1.00 94.69 198 LEU A C 1
ATOM 1561 O O . LEU A 1 198 ? 7.935 -2.225 -14.077 1.00 94.69 198 LEU A O 1
ATOM 1565 N N . ASN A 1 199 ? 7.822 -3.914 -15.557 1.00 93.75 199 ASN A N 1
ATOM 1566 C CA . ASN A 1 199 ? 7.467 -4.937 -14.578 1.00 93.75 199 ASN A CA 1
ATOM 1567 C C . ASN A 1 199 ? 8.540 -5.083 -13.490 1.00 93.75 199 ASN A C 1
ATOM 1569 O O . ASN A 1 199 ? 8.205 -5.163 -12.306 1.00 93.75 199 ASN A O 1
ATOM 1573 N N . GLU A 1 200 ? 9.815 -5.124 -13.876 1.00 95.69 200 GLU A N 1
ATOM 1574 C CA . GLU A 1 200 ? 10.935 -5.274 -12.948 1.00 95.69 200 GLU A CA 1
ATOM 1575 C C . GLU A 1 200 ? 11.102 -4.037 -12.061 1.00 95.69 200 GLU A C 1
ATOM 1577 O O . GLU A 1 200 ? 11.210 -4.157 -10.838 1.00 95.69 200 GLU A O 1
ATOM 1582 N N . PHE A 1 201 ? 10.996 -2.841 -12.646 1.00 96.31 201 PHE A N 1
ATOM 1583 C CA . PHE A 1 201 ? 10.975 -1.585 -11.901 1.00 96.31 201 PHE A CA 1
ATOM 1584 C C . PHE A 1 201 ? 9.853 -1.562 -10.857 1.00 96.31 201 PHE A C 1
ATOM 1586 O O . PHE A 1 201 ? 10.104 -1.286 -9.682 1.00 96.31 201 PHE A O 1
ATOM 1593 N N . CYS A 1 202 ? 8.621 -1.904 -11.250 1.00 94.31 202 CYS A N 1
ATOM 1594 C CA . CYS A 1 202 ? 7.483 -1.935 -10.335 1.00 94.31 202 CYS A CA 1
ATOM 1595 C C . CYS A 1 202 ? 7.701 -2.905 -9.166 1.00 94.31 202 CYS A C 1
ATOM 1597 O O . CYS A 1 202 ? 7.252 -2.621 -8.054 1.00 94.31 202 CYS A O 1
ATOM 1599 N N . ARG A 1 203 ? 8.404 -4.027 -9.376 1.00 95.06 203 ARG A N 1
ATOM 1600 C CA . ARG A 1 203 ? 8.734 -4.965 -8.294 1.00 95.06 203 ARG A CA 1
ATOM 1601 C C . ARG A 1 203 ? 9.704 -4.354 -7.286 1.00 95.06 203 ARG A C 1
ATOM 1603 O O . ARG A 1 203 ? 9.400 -4.375 -6.094 1.00 95.06 203 ARG A O 1
ATOM 1610 N N . TYR A 1 204 ? 10.813 -3.766 -7.741 1.00 96.44 204 TYR A N 1
ATOM 1611 C CA . TYR A 1 204 ? 11.764 -3.084 -6.853 1.00 96.44 204 TYR A CA 1
ATOM 1612 C C . TYR A 1 204 ? 11.113 -1.919 -6.106 1.00 96.44 204 TYR A C 1
ATOM 1614 O O . TYR A 1 204 ? 11.274 -1.793 -4.891 1.00 96.44 204 TYR A O 1
ATOM 1622 N N . TRP A 1 205 ? 10.325 -1.108 -6.813 1.00 95.19 205 TRP A N 1
ATOM 1623 C CA . TRP A 1 205 ? 9.594 0.010 -6.227 1.00 95.19 205 TRP A CA 1
ATOM 1624 C C . TRP A 1 205 ? 8.653 -0.451 -5.109 1.00 95.19 205 TRP A C 1
ATOM 1626 O O . TRP A 1 205 ? 8.730 0.035 -3.981 1.00 95.19 205 TRP A O 1
ATOM 1636 N N . CYS A 1 206 ? 7.810 -1.445 -5.397 1.00 93.00 206 CYS A N 1
ATOM 1637 C CA . CYS A 1 206 ? 6.841 -1.971 -4.441 1.00 93.00 206 CYS A CA 1
ATOM 1638 C C . CYS A 1 206 ? 7.528 -2.603 -3.218 1.00 93.00 206 CYS A C 1
ATOM 1640 O O . CYS A 1 206 ? 7.102 -2.415 -2.077 1.00 93.00 206 CYS A O 1
ATOM 1642 N N . LEU A 1 207 ? 8.645 -3.301 -3.428 1.00 94.00 207 LEU A N 1
ATOM 1643 C CA . LEU A 1 207 ? 9.449 -3.891 -2.361 1.00 94.00 207 LEU A CA 1
ATOM 1644 C C . LEU A 1 207 ? 10.079 -2.826 -1.439 1.00 94.00 207 LEU A C 1
ATOM 1646 O O . LEU A 1 207 ? 9.987 -2.938 -0.209 1.00 94.00 207 LEU A O 1
ATOM 1650 N N . LYS A 1 208 ? 10.654 -1.763 -2.017 1.00 95.50 208 LYS A N 1
ATOM 1651 C CA . LYS A 1 208 ? 11.187 -0.603 -1.280 1.00 95.50 208 LYS A CA 1
ATOM 1652 C C . LYS A 1 208 ? 10.098 0.110 -0.480 1.00 95.50 208 LYS A C 1
ATOM 1654 O O . LYS A 1 208 ? 10.270 0.345 0.718 1.00 95.50 208 LYS A O 1
ATOM 1659 N N . GLU A 1 209 ? 8.951 0.382 -1.095 1.00 95.00 209 GLU A N 1
ATOM 1660 C CA . GLU A 1 209 ? 7.802 1.003 -0.431 1.00 95.00 209 GLU A CA 1
ATOM 1661 C C . GLU A 1 209 ? 7.271 0.138 0.718 1.00 95.00 209 GLU A C 1
ATOM 1663 O O . GLU A 1 209 ? 7.031 0.644 1.818 1.00 95.00 209 GLU A O 1
ATOM 1668 N N . ALA A 1 210 ? 7.151 -1.179 0.523 1.00 94.75 210 ALA A N 1
ATOM 1669 C CA . ALA A 1 210 ? 6.732 -2.098 1.579 1.00 94.75 210 ALA A CA 1
ATOM 1670 C C . ALA A 1 210 ? 7.702 -2.059 2.773 1.00 94.75 210 ALA A C 1
ATOM 1672 O O . ALA A 1 210 ? 7.265 -2.033 3.927 1.00 94.75 210 ALA A O 1
ATOM 1673 N N . PHE A 1 211 ? 9.015 -1.998 2.531 1.00 95.38 211 PHE A N 1
ATOM 1674 C CA . PHE A 1 211 ? 10.011 -1.817 3.589 1.00 95.38 211 PHE A CA 1
ATOM 1675 C C . PHE A 1 211 ? 9.852 -0.472 4.320 1.00 95.38 211 PHE A C 1
ATOM 1677 O O . PHE A 1 211 ? 9.737 -0.450 5.550 1.00 95.38 211 PHE A O 1
ATOM 1684 N N . VAL A 1 212 ? 9.788 0.649 3.594 1.00 95.00 212 VAL A N 1
ATOM 1685 C CA . VAL A 1 212 ? 9.672 1.988 4.201 1.00 95.00 212 VAL A CA 1
ATOM 1686 C C . VAL A 1 212 ? 8.379 2.117 5.005 1.00 95.00 212 VAL A C 1
ATOM 1688 O O . VAL A 1 212 ? 8.380 2.643 6.124 1.00 95.00 212 VAL A O 1
ATOM 1691 N N . LYS A 1 213 ? 7.279 1.548 4.504 1.00 94.75 213 LYS A N 1
ATOM 1692 C CA . LYS A 1 213 ? 6.001 1.445 5.220 1.00 94.75 213 LYS A CA 1
ATOM 1693 C C . LYS A 1 213 ? 6.103 0.581 6.475 1.00 94.75 213 LYS A C 1
ATOM 1695 O O . LYS A 1 213 ? 5.456 0.896 7.480 1.00 94.75 213 LYS A O 1
ATOM 1700 N N . ALA A 1 214 ? 6.916 -0.477 6.472 1.00 94.31 214 ALA A N 1
ATOM 1701 C CA . ALA A 1 214 ? 7.138 -1.314 7.650 1.00 94.31 214 ALA A CA 1
ATOM 1702 C C . ALA A 1 214 ? 7.824 -0.538 8.784 1.00 94.31 214 ALA A C 1
ATOM 1704 O O . ALA A 1 214 ? 7.364 -0.601 9.927 1.00 94.31 214 ALA A O 1
ATOM 1705 N N . ILE A 1 215 ? 8.858 0.248 8.479 1.00 93.81 215 ILE A N 1
ATOM 1706 C CA . ILE A 1 215 ? 9.567 1.059 9.484 1.00 93.81 215 ILE A CA 1
ATOM 1707 C C . ILE A 1 215 ? 8.862 2.381 9.812 1.00 93.81 215 ILE A C 1
ATOM 1709 O O . ILE A 1 215 ? 9.046 2.907 10.904 1.00 93.81 215 ILE A O 1
ATOM 1713 N N . GLY A 1 216 ? 8.005 2.882 8.917 1.00 92.38 216 GLY A N 1
ATOM 1714 C CA . GLY A 1 216 ? 7.254 4.123 9.111 1.00 92.38 216 GLY A CA 1
ATOM 1715 C C . GLY A 1 216 ? 8.066 5.399 8.885 1.00 92.38 216 GLY A C 1
ATOM 1716 O O . GLY A 1 216 ? 7.721 6.419 9.461 1.00 92.38 216 GLY A O 1
ATOM 1717 N N . ALA A 1 217 ? 9.121 5.349 8.068 1.00 89.44 217 ALA A N 1
ATOM 1718 C CA . ALA A 1 217 ? 10.031 6.480 7.860 1.00 89.44 217 ALA A CA 1
ATOM 1719 C C . ALA A 1 217 ? 9.567 7.495 6.794 1.00 89.44 217 ALA A C 1
ATOM 1721 O O . ALA A 1 217 ? 10.136 8.578 6.683 1.00 89.44 217 ALA A O 1
ATOM 1722 N N . GLY A 1 218 ? 8.530 7.160 6.020 1.00 86.69 218 GLY A N 1
ATOM 1723 C CA . GLY A 1 218 ? 7.985 8.033 4.978 1.00 86.69 218 GLY A CA 1
ATOM 1724 C C . GLY A 1 218 ? 8.935 8.271 3.798 1.00 86.69 218 GLY A C 1
ATOM 1725 O O . GLY A 1 218 ? 9.994 7.657 3.682 1.00 86.69 218 GLY A O 1
ATOM 1726 N N . VAL A 1 219 ? 8.541 9.190 2.913 1.00 77.62 219 VAL A N 1
ATOM 1727 C CA . VAL A 1 219 ? 9.221 9.464 1.629 1.00 77.62 219 VAL A CA 1
ATOM 1728 C C . VAL A 1 219 ? 10.662 9.974 1.774 1.00 77.62 219 VAL A C 1
ATOM 1730 O O . VAL A 1 219 ? 11.451 9.864 0.844 1.00 77.62 219 VAL A O 1
ATOM 1733 N N . GLY A 1 220 ? 11.024 10.516 2.941 1.00 83.44 220 GLY A N 1
ATOM 1734 C CA . GLY A 1 220 ? 12.351 11.080 3.209 1.00 83.44 220 GLY A CA 1
ATOM 1735 C C . GLY A 1 220 ? 13.423 10.063 3.613 1.00 83.44 220 GLY A C 1
ATOM 1736 O O . GLY A 1 220 ? 14.537 10.471 3.920 1.00 83.44 220 GLY A O 1
ATOM 1737 N N . PHE A 1 221 ? 13.119 8.759 3.650 1.00 89.25 221 PHE A N 1
ATOM 1738 C CA . PHE A 1 221 ? 14.056 7.738 4.145 1.00 89.25 221 PHE A CA 1
ATOM 1739 C C . PHE A 1 221 ? 15.349 7.610 3.312 1.00 89.25 221 PHE A C 1
ATOM 1741 O O . PHE A 1 221 ? 16.386 7.208 3.846 1.00 89.25 221 PHE A O 1
ATOM 1748 N N . GLY A 1 222 ? 15.287 7.967 2.024 1.00 92.00 222 GLY A N 1
ATOM 1749 C CA . GLY A 1 222 ? 16.367 7.770 1.057 1.00 92.00 222 GLY A CA 1
ATOM 1750 C C . GLY A 1 222 ? 16.390 6.333 0.537 1.00 92.00 222 GLY A C 1
ATOM 1751 O O . GLY A 1 222 ? 17.080 5.476 1.085 1.00 92.00 222 GLY A O 1
ATOM 1752 N N . LEU A 1 223 ? 15.612 6.058 -0.513 1.00 94.12 223 LEU A N 1
ATOM 1753 C CA . LEU A 1 223 ? 15.442 4.709 -1.066 1.00 94.12 223 LEU A CA 1
ATOM 1754 C C . LEU A 1 223 ? 16.720 4.127 -1.686 1.00 94.12 223 LEU A C 1
ATOM 1756 O O . LEU A 1 223 ? 16.881 2.909 -1.691 1.00 94.12 223 LEU A O 1
ATOM 1760 N N . GLN A 1 224 ? 17.649 4.975 -2.123 1.00 93.25 224 GLN A N 1
ATOM 1761 C CA . GLN A 1 224 ? 18.963 4.592 -2.645 1.00 93.25 224 GLN A CA 1
ATOM 1762 C C . GLN A 1 224 ? 19.859 3.884 -1.615 1.00 93.25 224 GLN A C 1
ATOM 1764 O O . GLN A 1 224 ? 20.867 3.290 -1.971 1.00 93.25 224 GLN A O 1
ATOM 1769 N N . ARG A 1 225 ? 19.500 3.938 -0.326 1.00 94.75 225 ARG A N 1
ATOM 1770 C CA . ARG A 1 225 ? 20.197 3.215 0.751 1.00 94.75 225 ARG A CA 1
ATOM 1771 C C . ARG A 1 225 ? 19.860 1.729 0.792 1.00 94.75 225 ARG A C 1
ATOM 1773 O O . ARG A 1 225 ? 20.542 0.967 1.472 1.00 94.75 225 ARG A O 1
ATOM 1780 N N . LEU A 1 226 ? 18.752 1.350 0.159 1.00 97.12 226 LEU A N 1
ATOM 1781 C CA . LEU A 1 226 ? 18.217 -0.003 0.153 1.00 97.12 226 LEU A CA 1
ATOM 1782 C C . LEU A 1 226 ? 18.644 -0.681 -1.138 1.00 97.12 226 LEU A C 1
ATOM 1784 O O . LEU A 1 226 ? 18.232 -0.228 -2.201 1.00 97.12 226 LEU A O 1
ATOM 1788 N N . GLU A 1 227 ? 19.397 -1.767 -1.034 1.00 98.06 227 GLU A N 1
ATOM 1789 C CA . GLU A 1 227 ? 19.736 -2.616 -2.171 1.00 98.06 227 GLU A CA 1
ATOM 1790 C C . GLU A 1 227 ? 19.134 -4.006 -1.985 1.00 98.06 227 GLU A C 1
ATOM 1792 O O . GLU A 1 227 ? 19.471 -4.722 -1.034 1.00 98.06 227 GLU A O 1
ATOM 1797 N N . PHE A 1 228 ? 18.231 -4.390 -2.884 1.00 97.31 228 PHE A N 1
ATOM 1798 C CA . PHE A 1 228 ? 17.600 -5.703 -2.856 1.00 97.31 228 PHE A CA 1
ATOM 1799 C C . PHE A 1 228 ? 18.260 -6.689 -3.815 1.00 97.31 228 PHE A C 1
ATOM 1801 O O . PHE A 1 228 ? 18.492 -6.390 -4.982 1.00 97.31 228 PHE A O 1
ATOM 1808 N N . HIS A 1 229 ? 18.460 -7.910 -3.322 1.00 97.25 229 HIS A N 1
ATOM 1809 C CA . HIS A 1 229 ? 18.950 -9.051 -4.093 1.00 97.25 229 HIS A CA 1
ATOM 1810 C C . HIS A 1 229 ? 17.900 -10.160 -4.074 1.00 97.25 229 HIS A C 1
ATOM 1812 O O . HIS A 1 229 ? 17.169 -10.318 -3.092 1.00 97.25 229 HIS A O 1
ATOM 1818 N N . HIS A 1 230 ? 17.804 -10.948 -5.143 1.00 95.56 230 HIS A N 1
ATOM 1819 C CA . HIS A 1 230 ? 16.853 -12.057 -5.222 1.00 95.56 230 HIS A CA 1
ATOM 1820 C C . HIS A 1 230 ? 17.291 -13.138 -6.212 1.00 95.56 230 HIS A C 1
ATOM 1822 O O . HIS A 1 230 ? 18.070 -12.898 -7.131 1.00 95.56 230 HIS A O 1
ATOM 1828 N N . VAL A 1 231 ? 16.674 -14.314 -6.113 1.00 93.06 231 VAL A N 1
ATOM 1829 C CA . VAL A 1 231 ? 16.730 -15.363 -7.138 1.00 93.06 231 VAL A CA 1
ATOM 1830 C C . VAL A 1 231 ? 15.329 -15.517 -7.720 1.00 93.06 231 VAL A C 1
ATOM 1832 O O . VAL A 1 231 ? 14.451 -16.070 -7.063 1.00 93.06 231 VAL A O 1
ATOM 1835 N N . ASN A 1 232 ? 15.086 -15.002 -8.930 1.00 88.75 232 ASN A N 1
ATOM 1836 C CA . ASN A 1 232 ? 13.762 -15.013 -9.581 1.00 88.75 232 ASN A CA 1
ATOM 1837 C C . ASN A 1 232 ? 12.626 -14.473 -8.687 1.00 88.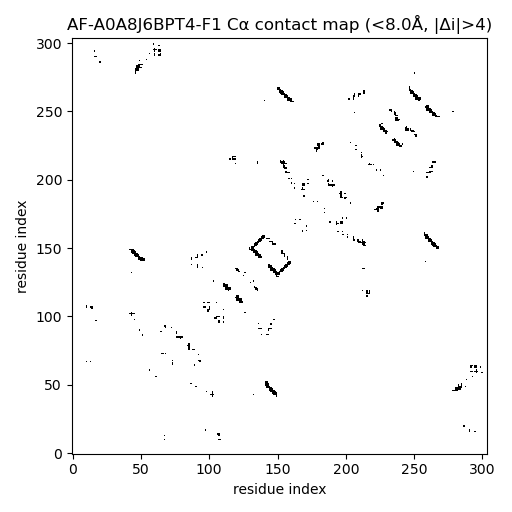75 232 ASN A C 1
ATOM 1839 O O . ASN A 1 232 ? 11.573 -15.101 -8.576 1.00 88.75 232 ASN A O 1
ATOM 1843 N N . TRP A 1 233 ? 12.854 -13.356 -7.984 1.00 91.25 233 TRP A N 1
ATOM 1844 C CA . TRP A 1 233 ? 11.911 -12.793 -7.001 1.00 91.25 233 TRP A CA 1
ATOM 1845 C C . TRP A 1 233 ? 11.512 -13.742 -5.857 1.00 91.25 233 TRP A C 1
ATOM 1847 O O . TRP A 1 233 ? 10.544 -13.512 -5.132 1.00 91.25 233 TRP A O 1
ATOM 1857 N N . THR A 1 234 ? 12.306 -14.791 -5.655 1.00 85.25 234 THR A N 1
ATOM 1858 C CA . THR A 1 234 ? 12.326 -15.640 -4.463 1.00 85.25 234 THR A CA 1
ATOM 1859 C C . THR A 1 234 ? 13.635 -15.408 -3.708 1.00 85.25 234 THR A C 1
ATOM 1861 O O . THR A 1 234 ? 14.559 -14.793 -4.239 1.00 85.25 234 THR A O 1
ATOM 1864 N N . ASN A 1 235 ? 13.729 -15.873 -2.458 1.00 89.12 235 ASN A N 1
ATOM 1865 C CA . ASN A 1 235 ? 14.934 -15.710 -1.629 1.00 89.12 235 ASN A CA 1
ATOM 1866 C C . ASN A 1 235 ? 15.444 -14.259 -1.574 1.00 89.12 235 ASN A C 1
ATOM 1868 O O . ASN A 1 235 ? 16.632 -13.999 -1.735 1.00 89.12 235 ASN A O 1
ATOM 1872 N N . ILE A 1 236 ? 14.523 -13.318 -1.372 1.00 93.69 236 ILE A N 1
ATOM 1873 C CA . ILE A 1 236 ? 14.822 -11.888 -1.368 1.00 93.69 236 ILE A CA 1
ATOM 1874 C C . ILE A 1 236 ? 15.617 -11.525 -0.108 1.00 93.69 236 ILE A C 1
ATOM 1876 O O . ILE A 1 236 ? 15.181 -11.823 1.012 1.00 93.69 236 ILE A O 1
ATOM 1880 N N . SER A 1 237 ? 16.742 -10.839 -0.287 1.00 95.06 237 SER A N 1
ATOM 1881 C CA . SER A 1 237 ? 17.554 -10.245 0.775 1.00 95.06 237 SER A CA 1
ATOM 1882 C C . SER A 1 237 ? 17.698 -8.736 0.574 1.00 95.06 237 SER A C 1
ATOM 1884 O O . SER A 1 237 ? 17.426 -8.199 -0.498 1.00 95.06 237 SER A O 1
ATOM 1886 N N . LEU A 1 238 ? 18.070 -8.045 1.650 1.00 96.81 238 LEU A N 1
ATOM 1887 C CA . LEU A 1 238 ? 18.220 -6.595 1.687 1.00 96.81 238 LEU A CA 1
ATOM 1888 C C . LEU A 1 238 ? 19.575 -6.247 2.295 1.00 96.81 238 LEU A C 1
ATOM 1890 O O . LEU A 1 238 ? 19.884 -6.717 3.393 1.00 96.81 238 LEU A O 1
ATOM 1894 N N . CYS A 1 239 ? 20.307 -5.358 1.636 1.00 97.56 239 CYS A N 1
ATOM 1895 C CA . CYS A 1 239 ? 21.429 -4.625 2.201 1.00 97.56 239 CYS A CA 1
ATOM 1896 C C . CYS A 1 239 ? 21.010 -3.170 2.451 1.00 97.56 239 CYS A C 1
ATOM 1898 O O . CYS A 1 239 ? 20.360 -2.551 1.609 1.00 97.56 239 CYS A O 1
ATOM 1900 N N . ILE A 1 240 ? 21.350 -2.631 3.621 1.00 96.50 240 ILE A N 1
ATOM 1901 C CA . ILE A 1 240 ? 21.117 -1.226 3.972 1.00 96.50 240 ILE A CA 1
ATOM 1902 C C . ILE A 1 240 ? 22.480 -0.584 4.173 1.00 96.50 240 ILE A C 1
ATOM 1904 O O . ILE A 1 240 ? 23.220 -1.017 5.051 1.00 96.50 240 ILE A O 1
ATOM 1908 N N . ASP A 1 241 ? 22.806 0.426 3.368 1.00 95.75 241 ASP A N 1
ATOM 1909 C CA . ASP A 1 241 ? 24.114 1.098 3.402 1.00 95.75 241 ASP A CA 1
ATOM 1910 C C . ASP A 1 241 ? 25.295 0.097 3.300 1.00 95.75 241 ASP A C 1
ATOM 1912 O O . ASP A 1 241 ? 26.305 0.229 3.985 1.00 95.75 241 ASP A O 1
ATOM 1916 N N . GLY A 1 242 ? 25.142 -0.945 2.471 1.00 94.50 242 GLY A N 1
ATOM 1917 C CA . GLY A 1 242 ? 26.140 -2.007 2.266 1.00 94.50 242 GLY A CA 1
ATOM 1918 C C . GLY A 1 242 ? 26.104 -3.158 3.282 1.00 94.50 242 GLY A C 1
ATOM 1919 O O . GLY A 1 242 ? 26.740 -4.183 3.056 1.00 94.50 242 GLY A O 1
ATOM 1920 N N . GLU A 1 243 ? 25.325 -3.044 4.361 1.00 96.19 243 GLU A N 1
ATOM 1921 C CA . GLU A 1 243 ? 25.257 -4.050 5.427 1.00 96.19 243 GLU A CA 1
ATOM 1922 C C . GLU A 1 243 ? 24.020 -4.949 5.305 1.00 96.19 243 GLU A C 1
ATOM 1924 O O . GLU A 1 243 ? 22.887 -4.482 5.155 1.00 96.19 243 GLU A O 1
ATOM 1929 N N . GLU A 1 244 ? 24.210 -6.265 5.423 1.00 95.19 244 GLU A N 1
ATOM 1930 C CA . GLU A 1 244 ? 23.128 -7.234 5.234 1.00 95.19 244 GLU A CA 1
ATOM 1931 C C . GLU A 1 244 ? 22.087 -7.181 6.370 1.00 95.19 244 GLU A C 1
ATOM 1933 O O . GLU A 1 244 ? 22.339 -7.502 7.538 1.00 95.19 244 GLU A O 1
ATOM 1938 N N . ALA A 1 245 ? 20.839 -6.882 6.017 1.00 93.81 245 ALA A N 1
ATOM 1939 C CA . ALA A 1 245 ? 19.730 -6.727 6.946 1.00 93.81 245 ALA A CA 1
ATOM 1940 C C . ALA A 1 245 ? 18.982 -8.056 7.194 1.00 93.81 245 ALA A C 1
ATOM 1942 O O . ALA A 1 245 ? 17.766 -8.159 7.020 1.00 93.81 245 ALA A O 1
ATOM 1943 N N . ARG A 1 246 ? 19.696 -9.078 7.691 1.00 91.75 246 ARG A N 1
ATOM 1944 C CA . ARG A 1 246 ? 19.248 -10.491 7.854 1.00 91.75 246 ARG A CA 1
ATOM 1945 C C . ARG A 1 246 ? 17.936 -10.735 8.612 1.00 91.75 246 ARG A C 1
ATOM 1947 O O . ARG A 1 246 ? 17.377 -11.831 8.575 1.00 91.75 246 ARG A O 1
ATOM 1954 N N . LYS A 1 247 ? 17.464 -9.748 9.376 1.00 90.62 247 LYS A N 1
ATOM 1955 C CA . LYS A 1 247 ? 16.214 -9.831 10.153 1.00 90.62 247 LYS A CA 1
ATOM 1956 C C . LYS A 1 247 ? 14.969 -9.588 9.304 1.00 90.62 247 LYS A C 1
ATOM 1958 O O . LYS A 1 247 ? 13.861 -9.854 9.781 1.00 90.62 247 LYS A O 1
ATOM 1963 N N . TRP A 1 248 ? 15.148 -9.059 8.098 1.00 92.31 248 TRP A N 1
ATOM 1964 C CA . TRP A 1 248 ? 14.062 -8.805 7.177 1.00 92.31 248 TRP A CA 1
ATOM 1965 C C . TRP A 1 248 ? 13.725 -10.032 6.346 1.00 92.31 248 TRP A C 1
ATOM 1967 O O . TRP A 1 248 ? 14.594 -10.810 5.959 1.00 92.31 248 TRP A O 1
ATOM 1977 N N . ARG A 1 249 ? 12.433 -10.205 6.090 1.00 91.94 249 ARG A N 1
ATOM 1978 C CA . ARG A 1 249 ? 11.899 -11.199 5.162 1.00 91.94 249 ARG A CA 1
ATOM 1979 C C . ARG A 1 249 ? 10.872 -10.530 4.269 1.00 91.94 249 ARG A C 1
ATOM 1981 O O . ARG A 1 249 ? 10.121 -9.677 4.746 1.00 91.94 249 ARG A O 1
ATOM 1988 N N . PHE A 1 250 ? 10.839 -10.950 3.012 1.00 89.31 250 PHE A N 1
ATOM 1989 C CA . PHE A 1 250 ? 10.010 -10.346 1.982 1.00 89.31 250 PHE A CA 1
ATOM 1990 C C . PHE A 1 250 ? 9.260 -11.418 1.204 1.00 89.31 250 PHE A C 1
ATOM 1992 O O . PHE A 1 250 ? 9.792 -12.503 0.965 1.00 89.31 250 PHE A O 1
ATOM 1999 N N . TRP A 1 251 ? 8.032 -11.102 0.809 1.00 88.31 251 TRP A N 1
ATOM 2000 C CA . TRP A 1 251 ? 7.203 -11.962 -0.028 1.00 88.31 251 TRP A CA 1
ATOM 2001 C C . TRP A 1 251 ? 6.543 -11.137 -1.123 1.00 88.31 251 TRP A C 1
ATOM 2003 O O . TRP A 1 251 ? 6.008 -10.063 -0.841 1.00 88.31 251 TRP A O 1
ATOM 2013 N N . LEU A 1 252 ? 6.561 -11.681 -2.339 1.00 85.12 252 LEU A N 1
ATOM 2014 C CA . LEU A 1 252 ? 5.852 -11.169 -3.503 1.00 85.12 252 LEU A CA 1
ATOM 2015 C C . LEU A 1 252 ? 4.630 -12.043 -3.789 1.00 85.12 252 LEU A C 1
ATOM 2017 O O . LEU A 1 252 ? 4.744 -13.265 -3.864 1.00 85.12 252 LEU A O 1
ATOM 2021 N N . PHE A 1 253 ? 3.487 -11.408 -4.022 1.00 83.88 253 PHE A N 1
ATOM 2022 C CA . PHE A 1 253 ? 2.263 -12.057 -4.483 1.00 83.88 253 PHE A CA 1
ATOM 2023 C C . PHE A 1 253 ? 1.789 -11.375 -5.761 1.00 83.88 253 PHE A C 1
ATOM 2025 O O . PHE A 1 253 ? 1.661 -10.153 -5.803 1.00 83.88 253 PHE A O 1
ATOM 2032 N N . LYS A 1 254 ? 1.515 -12.164 -6.800 1.00 81.25 254 LYS A N 1
ATOM 2033 C CA . LYS A 1 254 ? 0.821 -11.690 -8.002 1.00 81.25 254 LYS A CA 1
ATOM 2034 C C . LYS A 1 254 ? -0.676 -11.865 -7.767 1.00 81.25 254 LYS A C 1
ATOM 2036 O O . LYS A 1 254 ? -1.097 -12.986 -7.489 1.00 81.25 254 LYS A O 1
ATOM 2041 N N . LEU A 1 255 ? -1.452 -10.782 -7.813 1.00 74.94 255 LEU A N 1
ATOM 2042 C CA . LEU A 1 255 ? -2.913 -10.865 -7.657 1.00 74.94 255 LEU A CA 1
ATOM 2043 C C . LEU A 1 255 ? -3.585 -11.171 -8.989 1.00 74.94 255 LEU A C 1
ATOM 2045 O O . LEU A 1 255 ? -4.476 -12.011 -9.057 1.00 74.94 255 LEU A O 1
ATOM 2049 N N . ASP A 1 256 ? -3.111 -10.508 -10.037 1.00 80.88 256 ASP A N 1
ATOM 2050 C CA . ASP A 1 256 ? -3.497 -10.716 -11.423 1.00 80.88 256 ASP A CA 1
ATOM 2051 C C . ASP A 1 256 ? -2.310 -10.350 -12.338 1.00 80.88 256 ASP A C 1
ATOM 2053 O O . ASP A 1 256 ? -1.163 -10.268 -11.883 1.00 80.88 256 ASP A O 1
ATOM 2057 N N . ALA A 1 257 ? -2.564 -10.168 -13.635 1.00 76.06 257 ALA A N 1
ATOM 2058 C CA . ALA A 1 257 ? -1.533 -9.812 -14.607 1.00 76.06 257 ALA A CA 1
ATOM 2059 C C . ALA A 1 257 ? -0.913 -8.419 -14.379 1.00 76.06 257 ALA A C 1
ATOM 2061 O O . ALA A 1 257 ? 0.227 -8.200 -14.777 1.00 76.06 257 ALA A O 1
ATOM 2062 N N . MET A 1 258 ? -1.641 -7.501 -13.739 1.00 76.19 258 MET A N 1
ATOM 2063 C CA . MET A 1 258 ? -1.281 -6.089 -13.593 1.00 76.19 258 MET A CA 1
ATOM 2064 C C . MET A 1 258 ? -0.964 -5.700 -12.145 1.00 76.19 258 MET A C 1
ATOM 2066 O O . MET A 1 258 ? -0.382 -4.646 -11.919 1.00 76.19 258 MET A O 1
ATOM 2070 N N . HIS A 1 259 ? -1.326 -6.509 -11.150 1.00 72.38 259 HIS A N 1
ATOM 2071 C CA . HIS A 1 259 ? -1.212 -6.153 -9.739 1.00 72.38 259 HIS A CA 1
ATOM 2072 C C . HIS A 1 259 ? -0.233 -7.049 -8.980 1.00 72.38 259 HIS A C 1
ATOM 2074 O O . HIS A 1 259 ? -0.362 -8.278 -8.932 1.00 72.38 259 HIS A O 1
ATOM 2080 N N . LEU A 1 260 ? 0.714 -6.401 -8.303 1.00 66.00 260 LEU A N 1
ATOM 2081 C CA . LEU A 1 260 ? 1.686 -7.035 -7.420 1.00 66.00 260 LEU A CA 1
ATOM 2082 C C . LEU A 1 260 ? 1.492 -6.552 -5.988 1.00 66.00 260 LEU A C 1
ATOM 2084 O O . LEU A 1 260 ? 1.143 -5.396 -5.749 1.00 66.00 260 LEU A O 1
ATOM 2088 N N . VAL A 1 261 ? 1.772 -7.435 -5.034 1.00 70.94 261 VAL A N 1
ATOM 2089 C CA . VAL A 1 261 ? 1.762 -7.125 -3.606 1.00 70.94 261 VAL A CA 1
ATOM 2090 C C . VAL A 1 261 ? 3.067 -7.564 -2.981 1.00 70.94 261 VAL A C 1
ATOM 2092 O O . VAL A 1 261 ? 3.421 -8.742 -3.049 1.00 70.94 261 VAL A O 1
ATOM 2095 N N . PHE A 1 262 ? 3.737 -6.632 -2.312 1.00 78.69 262 PHE A N 1
ATOM 2096 C CA . PHE A 1 262 ? 4.905 -6.925 -1.496 1.00 78.69 262 PHE A CA 1
ATOM 2097 C C . PHE A 1 262 ? 4.612 -6.781 -0.017 1.00 78.69 262 PHE A C 1
ATOM 2099 O O . PHE A 1 262 ? 3.921 -5.867 0.434 1.00 78.69 262 PHE A O 1
ATOM 2106 N N . MET A 1 263 ? 5.186 -7.695 0.754 1.00 78.12 263 MET A N 1
ATOM 2107 C CA . MET A 1 263 ? 5.071 -7.708 2.200 1.00 78.12 263 MET A CA 1
ATOM 2108 C C . MET A 1 263 ? 6.440 -7.855 2.842 1.00 78.12 263 MET A C 1
ATOM 2110 O O . MET A 1 263 ? 7.176 -8.784 2.515 1.00 78.12 263 MET A O 1
ATOM 2114 N N . SER A 1 264 ? 6.731 -6.979 3.799 1.00 69.38 264 SER A N 1
ATOM 2115 C CA . SER A 1 264 ? 8.018 -6.902 4.493 1.00 69.38 264 SER A CA 1
ATOM 2116 C C . SER A 1 264 ? 7.829 -7.160 5.983 1.00 69.38 264 SER A C 1
ATOM 2118 O O . SER A 1 264 ? 7.039 -6.466 6.628 1.00 69.38 264 SER A O 1
ATOM 2120 N N . HIS A 1 265 ? 8.562 -8.125 6.546 1.00 82.94 265 HIS A N 1
ATOM 2121 C CA . HIS A 1 265 ? 8.575 -8.421 7.983 1.00 82.94 265 HIS A CA 1
ATOM 2122 C C . HIS A 1 265 ? 9.936 -8.155 8.610 1.00 82.94 265 HIS A C 1
ATOM 2124 O O . HIS A 1 265 ? 10.936 -8.671 8.118 1.00 82.94 265 HIS A O 1
ATOM 2130 N N . LEU A 1 266 ? 9.960 -7.479 9.762 1.00 85.00 266 LEU A N 1
ATOM 2131 C CA . LEU A 1 266 ? 11.154 -7.385 10.610 1.00 85.00 266 LEU A CA 1
ATOM 2132 C C . LEU A 1 266 ? 11.010 -8.243 11.867 1.00 85.00 266 LEU A C 1
ATOM 2134 O O . LEU A 1 266 ? 10.278 -7.879 12.792 1.00 85.00 266 LEU A O 1
ATOM 2138 N N . TYR A 1 267 ? 11.759 -9.341 11.948 1.00 72.75 267 TYR A N 1
ATOM 2139 C CA . TYR A 1 267 ? 11.778 -10.202 13.132 1.00 72.75 267 TYR A CA 1
ATOM 2140 C C . TYR A 1 267 ? 12.768 -9.688 14.193 1.00 72.75 267 TYR A C 1
ATOM 2142 O O . TYR A 1 267 ? 13.918 -9.358 13.898 1.00 72.75 267 TYR A O 1
ATOM 2150 N N . ARG A 1 268 ? 12.353 -9.653 15.467 1.00 60.12 268 ARG A N 1
ATOM 2151 C CA . ARG A 1 268 ? 13.273 -9.442 16.602 1.00 60.12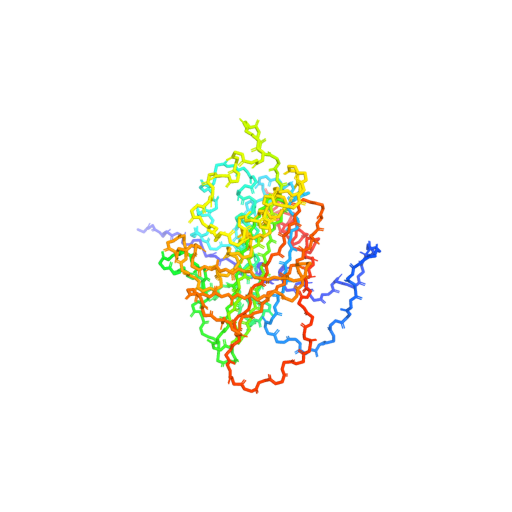 268 ARG A CA 1
ATOM 2152 C C . ARG A 1 268 ? 13.903 -10.787 16.996 1.00 60.12 268 ARG A C 1
ATOM 2154 O O . ARG A 1 268 ? 13.184 -11.758 17.187 1.00 60.12 268 ARG A O 1
ATOM 2161 N N . LEU A 1 269 ? 15.233 -10.829 17.141 1.00 43.50 269 LEU A N 1
ATOM 2162 C CA . LEU A 1 269 ? 16.077 -12.010 17.440 1.00 43.50 269 LEU A CA 1
ATOM 2163 C C . LEU A 1 269 ? 15.870 -12.631 18.844 1.00 43.50 269 LEU A C 1
ATOM 2165 O O . LEU A 1 269 ? 16.831 -13.015 19.504 1.00 43.50 269 LEU A O 1
ATOM 2169 N N . ARG A 1 270 ? 14.641 -12.766 19.343 1.00 40.72 270 ARG A N 1
ATOM 2170 C CA . ARG A 1 270 ? 14.398 -13.704 20.446 1.00 40.72 270 ARG A CA 1
ATOM 2171 C C . ARG A 1 270 ? 13.899 -15.000 19.845 1.00 40.72 270 ARG A C 1
ATOM 2173 O O . ARG A 1 270 ? 12.792 -15.026 19.333 1.00 40.72 270 ARG A O 1
ATOM 2180 N N . SER A 1 271 ? 14.784 -16.000 19.871 1.00 35.53 271 SER A N 1
ATOM 2181 C CA . SER A 1 271 ? 14.588 -17.423 19.571 1.00 35.53 271 SER A CA 1
ATOM 2182 C C . SER A 1 271 ? 13.120 -17.831 19.419 1.00 35.53 271 SER A C 1
ATOM 2184 O O . SER A 1 271 ? 12.481 -18.322 20.345 1.00 35.53 271 SER A O 1
ATOM 2186 N N . ILE A 1 272 ? 12.571 -17.609 18.231 1.00 39.72 272 ILE A N 1
ATOM 2187 C CA . ILE A 1 272 ? 11.380 -18.303 17.779 1.00 39.72 272 ILE A CA 1
ATOM 2188 C C . ILE A 1 272 ? 11.905 -19.146 16.635 1.00 39.72 272 ILE A C 1
ATOM 2190 O O . ILE A 1 272 ? 12.376 -18.606 15.632 1.00 39.72 272 ILE A O 1
ATOM 2194 N N . LYS A 1 273 ? 11.854 -20.473 16.805 1.00 31.39 273 LYS A N 1
ATOM 2195 C CA . LYS A 1 273 ? 11.858 -21.401 15.676 1.00 31.39 273 LYS A CA 1
ATOM 2196 C C . LYS A 1 273 ? 10.667 -20.991 14.818 1.00 31.39 273 LYS A C 1
ATOM 2198 O O . LYS A 1 273 ? 9.533 -21.380 15.086 1.00 31.39 273 LYS A O 1
ATOM 2203 N N . CYS A 1 274 ? 10.903 -20.085 13.877 1.00 36.25 274 CYS A N 1
ATOM 2204 C CA . CYS A 1 274 ? 9.897 -19.654 12.934 1.00 36.25 274 CYS A CA 1
ATOM 2205 C C . CYS A 1 274 ? 9.721 -20.858 12.013 1.00 36.25 274 CYS A C 1
ATOM 2207 O O . CYS A 1 274 ? 10.500 -21.052 11.083 1.00 36.25 274 CYS A O 1
ATOM 2209 N N . GLY A 1 275 ? 8.768 -21.732 12.353 1.00 32.56 275 GLY A N 1
ATOM 2210 C CA . GLY A 1 275 ? 8.247 -22.697 11.398 1.00 32.56 275 GLY A CA 1
ATOM 2211 C C . GLY A 1 275 ? 7.873 -21.951 10.121 1.00 32.56 275 GLY A C 1
ATOM 2212 O O . GLY A 1 275 ? 7.611 -20.748 10.159 1.00 32.56 275 GLY A O 1
ATOM 2213 N N . TYR A 1 276 ? 7.906 -22.638 8.988 1.00 33.62 276 TYR A N 1
ATOM 2214 C CA . TYR A 1 276 ? 7.485 -22.099 7.702 1.00 33.62 276 TYR A CA 1
ATOM 2215 C C . TYR A 1 276 ? 6.016 -21.653 7.785 1.00 33.62 276 TYR A C 1
ATOM 2217 O O . TYR A 1 276 ? 5.103 -22.414 7.488 1.00 33.62 276 TYR A O 1
ATOM 2225 N N . TYR A 1 277 ? 5.768 -20.434 8.260 1.00 41.28 277 TYR A N 1
ATOM 2226 C CA . TYR A 1 277 ? 4.440 -19.848 8.278 1.00 41.28 277 TYR A CA 1
ATOM 2227 C C . TYR A 1 277 ? 4.177 -19.313 6.875 1.00 41.28 277 TYR A C 1
ATOM 2229 O O . TYR A 1 277 ? 4.880 -18.419 6.404 1.00 41.28 277 TYR A O 1
ATOM 2237 N N . HIS A 1 278 ? 3.191 -19.899 6.203 1.00 44.28 278 HIS A N 1
ATOM 2238 C CA . HIS A 1 278 ? 2.716 -19.447 4.902 1.00 44.28 278 HIS A CA 1
ATOM 2239 C C . HIS A 1 278 ? 2.153 -18.023 5.030 1.00 44.28 278 HIS A C 1
ATOM 2241 O O . HIS A 1 278 ? 1.286 -17.762 5.863 1.00 44.28 278 HIS A O 1
ATOM 2247 N N . SER A 1 279 ? 2.659 -17.090 4.222 1.00 54.47 279 SER A N 1
ATOM 2248 C CA . SER A 1 279 ? 2.227 -15.684 4.204 1.00 54.47 279 SER A CA 1
ATOM 2249 C C . SER A 1 279 ? 1.074 -15.452 3.216 1.00 54.47 279 SER A C 1
ATOM 2251 O O . SER A 1 279 ? 1.090 -14.476 2.482 1.00 54.47 279 SER A O 1
ATOM 2253 N N . SER A 1 280 ? 0.080 -16.336 3.140 1.00 53.47 280 SER A N 1
ATOM 2254 C CA . SER A 1 280 ? -1.002 -16.194 2.152 1.00 53.47 280 SER A CA 1
ATOM 2255 C C . SER A 1 280 ? -1.979 -15.063 2.507 1.00 53.47 280 SER A C 1
ATOM 2257 O O . SER A 1 280 ? -2.276 -14.819 3.678 1.00 53.47 280 SER A O 1
ATOM 2259 N N . PHE A 1 281 ? -2.498 -14.371 1.488 1.00 51.66 281 PHE A N 1
ATOM 2260 C CA . PHE A 1 281 ? -3.604 -13.426 1.644 1.00 51.66 281 PHE A CA 1
ATOM 2261 C C . PHE A 1 281 ? -4.953 -14.133 1.566 1.00 51.66 281 PHE A C 1
ATOM 2263 O O . PHE A 1 281 ? -5.135 -15.061 0.783 1.00 51.66 281 PHE A O 1
ATOM 2270 N N . VAL A 1 282 ? -5.917 -13.635 2.337 1.00 57.62 282 VAL A N 1
ATOM 2271 C CA . VAL A 1 282 ? -7.327 -14.005 2.223 1.00 57.62 282 VAL A CA 1
ATOM 2272 C C . VAL A 1 282 ? -8.051 -12.897 1.462 1.00 57.62 282 VAL A C 1
ATOM 2274 O O . VAL A 1 282 ? -8.076 -11.742 1.903 1.00 57.62 282 VAL A O 1
ATOM 2277 N N . LEU A 1 283 ? -8.646 -13.239 0.318 1.00 53.91 283 LEU A N 1
ATOM 2278 C CA . LEU A 1 283 ? -9.515 -12.329 -0.424 1.00 53.91 283 LEU A CA 1
ATOM 2279 C C . LEU A 1 283 ? -10.848 -12.202 0.324 1.00 53.91 283 LEU A C 1
ATOM 2281 O O . LEU A 1 283 ? -11.589 -13.171 0.463 1.00 53.91 283 LEU A O 1
ATOM 2285 N N . VAL A 1 284 ? -11.158 -11.006 0.823 1.00 57.91 284 VAL A N 1
ATOM 2286 C CA . VAL A 1 284 ? -12.375 -10.730 1.611 1.00 57.91 284 VAL A CA 1
ATOM 2287 C C . VAL A 1 284 ? -13.367 -9.835 0.862 1.00 57.91 284 VAL A C 1
ATOM 2289 O O . VAL A 1 284 ? -14.293 -9.293 1.468 1.00 57.91 284 VAL A O 1
ATOM 2292 N N . THR A 1 285 ? -13.201 -9.703 -0.461 1.00 56.06 285 THR A N 1
ATOM 2293 C CA . THR A 1 285 ? -14.006 -8.862 -1.362 1.00 56.06 285 THR A CA 1
ATOM 2294 C C . THR A 1 285 ? -15.505 -9.062 -1.172 1.00 56.06 285 THR A C 1
ATOM 2296 O O . THR A 1 285 ? -16.210 -8.146 -0.748 1.00 56.06 285 THR A O 1
ATOM 2299 N N . CYS A 1 286 ? -15.993 -10.278 -1.425 1.00 40.34 286 CYS A N 1
ATOM 2300 C CA . CYS A 1 286 ? -17.416 -10.599 -1.355 1.00 40.34 286 CYS A CA 1
ATOM 2301 C C . CYS A 1 286 ? -17.977 -10.350 0.048 1.00 40.34 286 CYS A C 1
ATOM 2303 O O . CYS A 1 286 ? -19.123 -9.948 0.197 1.00 40.34 286 CYS A O 1
ATOM 2305 N N . TYR A 1 287 ? -17.160 -10.527 1.083 1.00 51.72 287 TYR A N 1
ATOM 2306 C CA . TYR A 1 287 ? -17.583 -10.439 2.468 1.00 51.72 287 TYR A CA 1
ATOM 2307 C C . TYR A 1 287 ? -17.740 -8.983 2.949 1.00 51.72 287 TYR A C 1
ATOM 2309 O O . TYR A 1 287 ? -18.813 -8.583 3.410 1.00 51.72 287 TYR A O 1
ATOM 2317 N N . LEU A 1 288 ? -16.702 -8.157 2.774 1.00 55.19 288 LEU A N 1
ATOM 2318 C CA . LEU A 1 288 ? -16.726 -6.755 3.200 1.00 55.19 288 LEU A CA 1
ATOM 2319 C C . LEU A 1 288 ? -17.713 -5.927 2.363 1.00 55.19 288 LEU A C 1
ATOM 2321 O O . LEU A 1 288 ? -18.433 -5.091 2.908 1.00 55.19 288 LEU A O 1
ATOM 2325 N N . LEU A 1 289 ? -17.792 -6.178 1.053 1.00 54.25 289 LEU A N 1
ATOM 2326 C CA . LEU A 1 289 ? -18.702 -5.449 0.168 1.00 54.25 289 LEU A CA 1
ATOM 2327 C C . LEU A 1 289 ? -20.168 -5.841 0.382 1.00 54.25 289 LEU A C 1
ATOM 2329 O O . LEU A 1 289 ? -21.040 -4.977 0.326 1.00 54.25 289 LEU A O 1
ATOM 2333 N N . THR A 1 290 ? -20.453 -7.108 0.700 1.00 49.12 290 THR A N 1
ATOM 2334 C CA . THR A 1 290 ? -21.817 -7.547 1.045 1.00 49.12 290 THR A CA 1
ATOM 2335 C C . THR A 1 290 ? -22.285 -6.930 2.359 1.00 49.12 290 THR A C 1
ATOM 2337 O O . THR A 1 290 ? -23.419 -6.463 2.441 1.00 49.12 290 THR A O 1
ATOM 2340 N N . ILE A 1 291 ? -21.410 -6.836 3.367 1.00 54.16 291 ILE A N 1
ATOM 2341 C CA . ILE A 1 291 ? -21.675 -6.059 4.588 1.00 54.16 291 ILE A CA 1
ATOM 2342 C C . ILE A 1 291 ? -22.021 -4.613 4.237 1.00 54.16 291 ILE A C 1
ATOM 2344 O O . ILE A 1 291 ? -23.073 -4.118 4.639 1.00 54.16 291 ILE A O 1
ATOM 2348 N N . ILE A 1 292 ? -21.148 -3.943 3.482 1.00 54.84 292 ILE A N 1
ATOM 2349 C CA . ILE A 1 292 ? -21.326 -2.539 3.108 1.00 54.84 292 ILE A CA 1
ATOM 2350 C C . ILE A 1 292 ? -22.668 -2.333 2.384 1.00 54.84 292 ILE A C 1
ATOM 2352 O O . ILE A 1 292 ? -23.430 -1.427 2.730 1.00 54.84 292 ILE A O 1
ATOM 2356 N N . ASN A 1 293 ? -22.998 -3.203 1.430 1.00 50.50 293 ASN A N 1
ATOM 2357 C CA . ASN A 1 293 ? -24.226 -3.107 0.645 1.00 50.50 293 ASN A CA 1
ATOM 2358 C C . ASN A 1 293 ? -25.489 -3.416 1.474 1.00 50.50 293 ASN A C 1
ATOM 2360 O O . ASN A 1 293 ? -26.516 -2.762 1.281 1.00 50.50 293 ASN A O 1
ATOM 2364 N N . ASN A 1 294 ? -25.423 -4.341 2.437 1.00 49.81 294 ASN A N 1
ATOM 2365 C CA . ASN A 1 294 ? -26.551 -4.662 3.320 1.00 49.81 294 ASN A CA 1
ATOM 2366 C C . ASN A 1 294 ? -26.886 -3.524 4.301 1.00 49.81 294 ASN A C 1
ATOM 2368 O O . ASN A 1 294 ? -28.062 -3.278 4.579 1.00 49.81 294 ASN A O 1
ATOM 2372 N N . ILE A 1 295 ? -25.884 -2.777 4.776 1.00 49.62 295 ILE A N 1
ATOM 2373 C CA . ILE A 1 295 ? -26.081 -1.612 5.665 1.00 49.62 295 ILE A CA 1
ATOM 2374 C C . ILE A 1 295 ? -26.877 -0.517 4.954 1.00 49.62 295 ILE A C 1
ATOM 2376 O O . ILE A 1 295 ? -27.758 0.116 5.538 1.00 49.62 295 ILE A O 1
ATOM 2380 N N . ALA A 1 296 ? -26.608 -0.323 3.668 1.00 46.19 296 ALA A N 1
ATOM 2381 C CA . ALA A 1 296 ? -27.321 0.638 2.846 1.00 46.19 296 ALA A CA 1
ATOM 2382 C C . ALA A 1 296 ? -28.782 0.254 2.591 1.00 46.19 296 ALA A C 1
ATOM 2384 O O . ALA A 1 296 ? -29.658 1.115 2.640 1.00 46.19 296 ALA A O 1
ATOM 2385 N N . GLY A 1 297 ? -29.051 -1.037 2.362 1.00 38.16 297 GLY A N 1
ATOM 2386 C CA . GLY A 1 297 ? -30.412 -1.553 2.203 1.00 38.16 297 GLY A CA 1
ATOM 2387 C C . GLY A 1 297 ? -31.257 -1.377 3.470 1.00 38.16 297 GLY A C 1
ATOM 2388 O O . GLY A 1 297 ? -32.431 -1.020 3.385 1.00 38.16 297 GLY A O 1
ATOM 2389 N N . PHE A 1 298 ? -30.648 -1.545 4.649 1.00 35.78 298 PHE A N 1
ATOM 2390 C CA . PHE A 1 298 ? -31.301 -1.296 5.940 1.00 35.78 298 PHE A CA 1
ATOM 2391 C C . PHE A 1 298 ? -31.581 0.188 6.206 1.00 35.78 298 PHE A C 1
ATOM 2393 O O . PHE A 1 298 ? -32.622 0.518 6.774 1.00 35.78 298 PHE A O 1
ATOM 2400 N N . HIS A 1 299 ? -30.682 1.086 5.793 1.00 34.75 299 HIS A N 1
ATOM 2401 C CA . HIS A 1 299 ? -30.909 2.526 5.923 1.00 34.75 299 HIS A CA 1
ATOM 2402 C C . HIS A 1 299 ? -31.960 3.049 4.939 1.00 34.75 299 HIS A C 1
ATOM 2404 O O . HIS A 1 299 ? -32.791 3.854 5.345 1.00 34.75 299 HIS A O 1
ATOM 2410 N N . CYS A 1 300 ? -31.985 2.545 3.701 1.00 33.09 300 CYS A N 1
ATOM 2411 C CA . CYS A 1 300 ? -32.938 2.975 2.676 1.00 33.09 300 CYS A CA 1
ATOM 2412 C C . CYS A 1 300 ? -34.392 2.588 3.016 1.00 33.09 300 CYS A C 1
ATOM 2414 O O . CYS A 1 300 ? -35.294 3.387 2.791 1.00 33.09 300 CYS A O 1
ATOM 2416 N N . LYS A 1 301 ? -34.612 1.422 3.649 1.00 34.78 301 LYS A N 1
ATOM 2417 C CA . LYS A 1 301 ? -35.938 0.961 4.117 1.00 34.78 301 LYS A CA 1
ATOM 2418 C C . LYS A 1 301 ? -36.474 1.671 5.367 1.00 34.78 301 LYS A C 1
ATOM 2420 O O . LYS A 1 301 ? -37.638 1.501 5.698 1.00 34.78 301 LYS A O 1
ATOM 2425 N N . ARG A 1 302 ? -35.631 2.394 6.112 1.00 34.25 302 ARG A N 1
ATOM 2426 C CA . ARG A 1 302 ? -36.048 3.161 7.306 1.00 34.25 302 ARG A CA 1
ATOM 2427 C C . ARG A 1 302 ? -36.295 4.643 7.012 1.00 34.25 302 ARG A C 1
ATOM 2429 O O . ARG A 1 302 ? -36.778 5.352 7.887 1.00 34.25 302 ARG A O 1
ATOM 2436 N N . SER A 1 303 ? -35.919 5.104 5.821 1.00 33.22 303 SER A N 1
ATOM 2437 C CA . SER A 1 303 ? -36.126 6.471 5.321 1.00 33.22 303 SER A CA 1
ATOM 2438 C C . SER A 1 303 ? -37.307 6.597 4.347 1.00 33.22 303 SER A C 1
ATOM 2440 O O . SER A 1 303 ? -37.511 7.672 3.791 1.00 33.22 303 SER A O 1
ATOM 2442 N N . SER A 1 304 ? -38.040 5.503 4.128 1.00 33.66 304 SER A N 1
ATOM 2443 C CA . SER A 1 304 ? -39.294 5.400 3.371 1.00 33.66 304 SER A CA 1
ATOM 2444 C C . SER A 1 304 ? -40.437 5.099 4.326 1.00 33.66 304 SER A C 1
ATOM 2446 O O . SER A 1 304 ? -41.507 5.715 4.175 1.00 33.66 304 SER A O 1
#

Radius of gyration: 20.84 Å; Cα contacts (8 Å, |Δi|>4): 447; chains: 1; bounding box: 65×52×50 Å

pLDDT: mean 77.08, std 23.99, range [25.61, 98.06]

Nearest PDB structures (foldseek):
  2cg5-assembly1_A  TM=8.642E-01  e=3.415E-24  Homo sapiens
  2c43-assembly1_A  TM=8.923E-01  e=2.993E-23  Homo sapiens
  2byd-assembly1_A  TM=8.594E-01  e=1.971E-22  Homo sapiens
  1qr0-assembly1_A  TM=7.963E-01  e=2.273E-14  Bacillus subtilis
  1f80-assembly1_A  TM=7.419E-01  e=3.707E-03  Bacillus subtilis

InterPro domains:
  IPR008278 4'-phosphopantetheinyl transferase domain [PF01648] (154-254)
  IPR050559 Phosphopantetheinyl Transferase Superfamily [PTHR12215] (46-266)
  IPR055066 4'-phosphopantetheinyl transferase, N-terminal [PF22624] (54-150)

Mean predicted aligned error: 10.84 Å

Organism: Zizania palustris (NCBI:txid103762)

Sequence (304 aa):
MSSSSSSSWRPAVAAEVILSCKANALRSETRGMLEEKEKTSSGPRRRWLVDVAQWRPSPAQFQAAATLLPPHDRRAIARFVREDDRKRALVSRLLQYSLIHHALGIPLHQIRINRTLEGKPYLQNKNASFPSFNFNTSHQGDYVGIASEPMCLVGLDIVCISNPQRETALEFISSFTSYLTDHEWNCIVSSGTPDEMLNEFCRYWCLKEAFVKAIGAGVGFGLQRLEFHHVNWTNISLCIDGEEARKWRFWLFKLDAMHLVFMSHLYRLRSIKCGYYHSSFVLVTCYLLTIINNIAGFHCKRSS